Protein AF-A0A9Q1CSS8-F1 (afdb_monomer)

Organism: Holothuria leucospilota (NCBI:txid206669)

Solvent-accessible surface area (backbone atoms only — not comparable to full-atom values): 15348 Å² total; per-residue (Å²): 138,61,80,73,80,74,57,67,80,90,56,92,79,87,89,83,79,89,77,93,64,64,94,45,63,82,50,57,39,93,66,91,61,84,73,89,66,80,46,72,69,45,52,52,50,53,50,50,33,62,76,65,77,55,74,63,66,64,51,73,75,38,77,88,61,68,71,77,95,78,79,56,97,81,73,58,73,93,51,85,43,74,65,58,45,50,52,52,52,54,48,51,52,50,49,55,51,50,53,50,51,51,54,51,53,49,52,54,49,53,52,49,54,49,32,59,52,41,34,76,72,67,37,68,75,28,52,59,54,52,49,52,51,52,52,52,52,52,51,52,50,53,52,52,51,48,49,55,34,47,74,69,75,44,79,84,48,75,64,53,56,49,63,75,42,38,70,65,51,74,73,47,86,67,61,44,70,40,97,87,67,48,77,32,59,52,72,66,57,38,52,52,50,51,56,58,54,54,66,75,72,52,91,67,88,76,57,63,68,60,48,49,64,72,45,65,87,48,78,91,63,80,60,84,79,63,67,75,68,77,81,69,91,80,88,78,76,83,77,86,130

Radius of gyration: 35.58 Å; Cα contacts (8 Å, |Δi|>4): 96; chains: 1; bounding box: 70×73×88 Å

Foldseek 3Di:
DDPVVPDPPLDDDDDDDPLVADQDCVQADPAPDPPPDCDPSNVSVVVVCVVNVHDPPVCVVVVRHRDYPDADPVRDDPDNDPVRVVVVVVVVVVVVVVVVVVVVVVVLVVVLVVLVVVVVVPPPVSQVVNVVSLVVVLVVQLVVQCVVCVVVVHDQDPVNSCVSCVVVVVPDDQWDQAPVRDIDRDSVVVVVSVVVVVVVPPDDDDPVVVVCVVCVPPDPDDDPVVVVVPPPDDPPDPDDD

Sequence (241 aa):
MTLSSFVPGSAPCILAGDFNCVPDTQLDRMSTCTSSGCGVGMSELDMFVKNHDMVDVWRAQHPGLSVFTWHRPDGTPAFSTDLEWWDDVKSRIKQFTVEYCVARARRKREEFLSLCSRERNGDTSALYAIQQYLDQKLHGARVRARVHCVEAEEKPTIKFYRDVTKYAIDRRMRAVRDVHGTVQKDPLDIVEVFKTYEQLYTRADVDEGLQESLLDNIDKTPSKEQNDVRCRDTVFSRTSG

pLDDT: mean 80.13, std 14.77, range [35.16, 96.56]

Secondary structure (DSSP, 8-state):
--GGGGS-TTS-----S-----S-TTTS-----------HHHHHHHHHHHHTT---HHHHH-TT----S---TT---S-SSHHHHHHHHHHHHHHHHHHHHHHHHHHHHHHHHHHHHHHHTT-THHHHHHHHHHHHHHHHHHHHHHHHHHHTTPPPPHHHHHHHHHHHHHTS---EE-TTS-EE-SHHHHHHHHHHHHHHSS-PPP-HHHHHHHTTTS-SS--TTTTTSTTSS--------

Structure (mmCIF, N/CA/C/O backbone):
data_AF-A0A9Q1CSS8-F1
#
_entry.id   AF-A0A9Q1CSS8-F1
#
loop_
_atom_site.group_PDB
_atom_site.id
_atom_site.type_symbol
_atom_site.label_atom_id
_atom_site.label_alt_id
_atom_site.label_comp_id
_atom_site.label_asym_id
_atom_site.label_entity_id
_atom_site.label_seq_id
_atom_site.pdbx_PDB_ins_code
_atom_site.Cartn_x
_atom_site.Cartn_y
_atom_site.Cartn_z
_atom_site.occupancy
_atom_site.B_iso_or_equiv
_atom_site.auth_seq_id
_atom_site.auth_comp_id
_atom_site.auth_asym_id
_atom_site.auth_atom_id
_atom_site.pdbx_PDB_model_num
ATOM 1 N N . MET A 1 1 ? 17.981 -15.763 -8.112 1.00 46.59 1 MET A N 1
ATOM 2 C CA . MET A 1 1 ? 18.423 -16.930 -8.904 1.00 46.59 1 MET A CA 1
ATOM 3 C C . MET A 1 1 ? 19.089 -16.386 -10.151 1.00 46.59 1 MET A C 1
ATOM 5 O O . MET A 1 1 ? 18.512 -15.493 -10.753 1.00 46.59 1 MET A O 1
ATOM 9 N N . THR A 1 2 ? 20.302 -16.830 -10.470 1.00 58.88 2 THR A N 1
ATOM 10 C CA . THR A 1 2 ? 21.037 -16.417 -11.678 1.00 58.88 2 THR A CA 1
ATOM 11 C C . THR A 1 2 ? 20.878 -17.486 -12.757 1.00 58.88 2 THR A C 1
ATOM 13 O O . THR A 1 2 ? 20.699 -18.654 -12.428 1.00 58.88 2 THR A O 1
ATOM 16 N N . LEU A 1 3 ? 20.943 -17.118 -14.040 1.00 59.59 3 LEU A N 1
ATOM 17 C CA . LEU A 1 3 ? 20.784 -18.066 -15.156 1.00 59.59 3 LEU A CA 1
ATOM 18 C C . LEU A 1 3 ? 21.771 -19.250 -15.054 1.00 59.59 3 LEU A C 1
ATOM 20 O O . LEU A 1 3 ? 21.416 -20.395 -15.324 1.00 59.59 3 LEU A O 1
ATOM 24 N N . SER A 1 4 ? 22.977 -18.992 -14.537 1.00 66.31 4 SER A N 1
ATOM 25 C CA . SER A 1 4 ? 24.022 -19.993 -14.294 1.00 66.31 4 SER A CA 1
ATOM 26 C C . SER A 1 4 ? 23.619 -21.117 -13.332 1.00 66.31 4 SER A C 1
ATOM 28 O O . SER A 1 4 ? 24.193 -22.197 -13.412 1.00 66.31 4 SER A O 1
ATOM 30 N N . SER A 1 5 ? 22.629 -20.921 -12.447 1.00 71.69 5 SER A N 1
ATOM 31 C CA . SER A 1 5 ? 22.177 -21.990 -11.540 1.00 71.69 5 SER A CA 1
ATOM 32 C C . SER A 1 5 ? 21.407 -23.112 -12.244 1.00 71.69 5 SER A C 1
ATOM 34 O O . SER A 1 5 ? 21.116 -24.125 -11.615 1.00 71.69 5 SER A O 1
ATOM 36 N N . PHE A 1 6 ? 21.055 -22.929 -13.520 1.00 68.81 6 PHE A N 1
ATOM 37 C CA . PHE A 1 6 ? 20.323 -23.904 -14.331 1.00 68.81 6 PHE A CA 1
ATOM 38 C C . PHE A 1 6 ? 21.211 -24.642 -15.343 1.00 68.81 6 PHE A C 1
ATOM 40 O O . PHE A 1 6 ? 20.718 -25.516 -16.053 1.00 68.81 6 PHE A O 1
ATOM 47 N N . VAL A 1 7 ? 22.509 -24.317 -15.419 1.00 71.75 7 VAL A N 1
ATOM 48 C CA . VAL A 1 7 ? 23.430 -24.948 -16.374 1.00 71.75 7 VAL A CA 1
ATOM 49 C C . VAL A 1 7 ? 24.012 -26.231 -15.769 1.00 71.75 7 VAL A C 1
ATOM 51 O O . VAL A 1 7 ? 24.615 -26.172 -14.694 1.00 71.75 7 VAL A O 1
ATOM 54 N N . PRO A 1 8 ? 23.874 -27.394 -16.433 1.00 69.88 8 PRO A N 1
ATOM 55 C CA . PRO A 1 8 ? 24.398 -28.667 -15.945 1.00 69.88 8 PRO A CA 1
ATOM 56 C C . PRO A 1 8 ? 25.923 -28.764 -16.144 1.00 69.88 8 PRO A C 1
ATOM 58 O O . PRO A 1 8 ? 26.402 -29.565 -16.937 1.00 69.88 8 PRO A O 1
ATOM 61 N N . GLY A 1 9 ? 26.704 -27.954 -15.421 1.00 72.94 9 GLY A N 1
ATOM 62 C CA . GLY A 1 9 ? 28.171 -28.047 -15.378 1.00 72.94 9 GLY A CA 1
ATOM 63 C C . GLY A 1 9 ? 28.828 -28.145 -16.763 1.00 72.94 9 GLY A C 1
ATOM 64 O O . GLY A 1 9 ? 28.690 -27.236 -17.572 1.00 72.94 9 GLY A O 1
ATOM 65 N N . SER A 1 10 ? 29.544 -29.248 -17.020 1.00 70.50 10 SER A N 1
ATOM 66 C CA . SER A 1 10 ? 30.248 -29.529 -18.288 1.00 70.50 10 SER A CA 1
ATOM 67 C C . SER A 1 10 ? 29.440 -30.360 -19.297 1.00 70.50 10 SER A C 1
ATOM 69 O O . SER A 1 10 ? 29.994 -30.797 -20.305 1.00 70.50 10 SER A O 1
ATOM 71 N N . ALA A 1 11 ? 28.166 -30.657 -19.024 1.00 75.38 11 ALA A N 1
ATOM 72 C CA . ALA A 1 11 ? 27.343 -31.416 -19.959 1.00 75.38 11 ALA A CA 1
ATOM 73 C C . ALA A 1 11 ? 26.939 -30.537 -21.159 1.00 75.38 11 ALA A C 1
ATOM 75 O O . ALA A 1 11 ? 26.640 -29.356 -20.964 1.00 75.38 11 ALA A O 1
ATOM 76 N N . PRO A 1 12 ? 26.866 -31.096 -22.383 1.00 76.12 12 PRO A N 1
ATOM 77 C CA . PRO A 1 12 ? 26.324 -30.381 -23.533 1.00 76.12 12 PRO A CA 1
ATOM 78 C C . PRO A 1 12 ? 24.916 -29.864 -23.225 1.00 76.12 12 PRO A C 1
ATOM 80 O O . PRO A 1 12 ? 24.050 -30.630 -22.795 1.00 76.12 12 PRO A O 1
ATOM 83 N N . CYS A 1 13 ? 24.681 -28.571 -23.440 1.00 77.69 13 CYS A N 1
ATOM 84 C CA . CYS A 1 13 ? 23.401 -27.932 -23.167 1.00 77.69 13 CYS A CA 1
ATOM 85 C C . CYS A 1 13 ? 22.905 -27.162 -24.394 1.00 77.69 13 CYS A C 1
ATOM 87 O O . CYS A 1 13 ? 23.685 -26.583 -25.148 1.00 77.69 13 CYS A O 1
ATOM 89 N N . ILE A 1 14 ? 21.589 -27.181 -24.605 1.00 83.12 14 ILE A N 1
ATOM 90 C CA . ILE A 1 14 ? 20.924 -26.383 -25.634 1.00 83.12 14 ILE A CA 1
ATOM 91 C C . ILE A 1 14 ? 20.094 -25.336 -24.907 1.00 83.12 14 ILE A C 1
ATOM 93 O O . ILE A 1 14 ? 19.210 -25.675 -24.119 1.00 83.12 14 ILE A O 1
ATOM 97 N N . LEU A 1 15 ? 20.380 -24.070 -25.187 1.00 83.25 15 LEU A N 1
ATOM 98 C CA . LEU A 1 15 ? 19.549 -22.954 -24.768 1.00 83.25 15 LEU A CA 1
ATOM 99 C C . LEU A 1 15 ? 18.686 -22.539 -25.961 1.00 83.25 15 LEU A C 1
ATOM 101 O O . LEU A 1 15 ? 19.211 -22.172 -27.008 1.00 83.25 15 LEU A O 1
ATOM 105 N N . ALA A 1 16 ? 17.368 -22.622 -25.808 1.00 85.50 16 ALA A N 1
ATOM 106 C CA . ALA A 1 16 ? 16.406 -22.292 -26.854 1.00 85.50 16 ALA A CA 1
ATOM 107 C C . ALA A 1 16 ? 15.214 -21.533 -26.261 1.00 85.50 16 ALA A C 1
ATOM 109 O O . ALA A 1 16 ? 14.815 -21.788 -25.124 1.00 85.50 16 ALA A O 1
ATOM 110 N N . GLY A 1 17 ? 14.636 -20.620 -27.040 1.00 86.25 17 GLY A N 1
ATOM 111 C CA . GLY A 1 17 ? 13.479 -19.824 -26.643 1.00 86.25 17 GLY A CA 1
ATOM 112 C C . GLY A 1 17 ? 13.404 -18.503 -27.400 1.00 86.25 17 GLY A C 1
ATOM 113 O O . GLY A 1 17 ? 14.193 -18.247 -28.308 1.00 86.25 17 GLY A O 1
ATOM 114 N N . ASP A 1 18 ? 12.449 -17.665 -27.007 1.00 83.25 18 ASP A N 1
ATOM 115 C CA . ASP A 1 18 ? 12.406 -16.265 -27.422 1.00 83.25 18 ASP A CA 1
ATOM 116 C C . ASP A 1 18 ? 13.253 -15.436 -26.449 1.00 83.25 18 ASP A C 1
ATOM 118 O O . ASP A 1 18 ? 12.856 -15.182 -25.310 1.00 83.25 18 ASP A O 1
ATOM 122 N N . PHE A 1 19 ? 14.455 -15.061 -26.885 1.00 83.06 19 PHE A N 1
ATOM 123 C CA . PHE A 1 19 ? 15.380 -14.263 -26.079 1.00 83.06 19 PHE A CA 1
ATOM 124 C C . PHE A 1 19 ? 15.029 -12.776 -26.069 1.00 83.06 19 PHE A C 1
ATOM 126 O O . PHE A 1 19 ? 15.603 -12.033 -25.272 1.00 83.06 19 PHE A O 1
ATOM 133 N N . ASN A 1 20 ? 14.130 -12.330 -26.957 1.00 81.62 20 ASN A N 1
ATOM 134 C CA . ASN A 1 20 ? 13.796 -10.923 -27.162 1.00 81.62 20 ASN A CA 1
ATOM 135 C C . ASN A 1 20 ? 15.049 -10.017 -27.275 1.00 81.62 20 ASN A C 1
ATOM 137 O O . ASN A 1 20 ? 15.068 -8.879 -26.806 1.00 81.62 20 ASN A O 1
ATOM 141 N N . CYS A 1 21 ? 16.123 -10.566 -27.850 1.00 81.12 21 CYS A N 1
ATOM 142 C CA . CYS A 1 21 ? 17.434 -9.948 -28.029 1.00 81.12 21 CYS A CA 1
ATOM 143 C C . CYS A 1 21 ? 17.848 -10.078 -29.497 1.00 81.12 21 CYS A C 1
ATOM 145 O O . CYS A 1 21 ? 17.511 -11.062 -30.153 1.00 81.12 21 CYS A O 1
ATOM 147 N N . VAL A 1 22 ? 18.604 -9.100 -29.993 1.00 83.25 22 VAL A N 1
ATOM 148 C CA . VAL A 1 22 ? 19.114 -9.068 -31.369 1.00 83.25 22 VAL A CA 1
ATOM 149 C C . VAL A 1 22 ? 20.645 -9.007 -31.306 1.00 83.25 22 VAL A C 1
ATOM 151 O O . VAL A 1 22 ? 21.178 -7.920 -31.070 1.00 83.25 22 VAL A O 1
ATOM 154 N N . PRO A 1 23 ? 21.353 -10.142 -31.472 1.00 78.12 23 PRO A N 1
ATOM 155 C CA . PRO A 1 23 ? 22.811 -10.192 -31.353 1.00 78.12 23 PRO A CA 1
ATOM 156 C C . PRO A 1 23 ? 23.542 -9.373 -32.418 1.00 78.12 23 PRO A C 1
ATOM 158 O O . PRO A 1 23 ? 24.451 -8.613 -32.088 1.00 78.12 23 PRO A O 1
ATOM 161 N N . ASP A 1 24 ? 23.121 -9.492 -33.679 1.00 80.56 24 ASP A N 1
ATOM 162 C CA . ASP A 1 24 ? 23.648 -8.705 -34.791 1.00 80.56 24 ASP A CA 1
ATOM 163 C C . ASP A 1 24 ? 22.555 -7.779 -35.330 1.00 80.56 24 ASP A C 1
ATOM 165 O O . ASP A 1 24 ? 21.668 -8.186 -36.073 1.00 80.56 24 ASP A O 1
ATOM 169 N N . THR A 1 25 ? 22.600 -6.500 -34.972 1.00 77.62 25 THR A N 1
ATOM 170 C CA . THR A 1 25 ? 21.582 -5.539 -35.415 1.00 77.62 25 THR A CA 1
ATOM 171 C C . THR A 1 25 ? 21.619 -5.242 -36.914 1.00 77.62 25 THR A C 1
ATOM 173 O O . THR A 1 25 ? 20.636 -4.709 -37.424 1.00 77.62 25 THR A O 1
ATOM 176 N N . GLN A 1 26 ? 22.704 -5.578 -37.622 1.00 78.25 26 GLN A N 1
ATOM 177 C CA . GLN A 1 26 ? 22.809 -5.390 -39.071 1.00 78.25 26 GLN A CA 1
ATOM 178 C C . GLN A 1 26 ? 22.178 -6.551 -39.838 1.00 78.25 26 GLN A C 1
ATOM 180 O O . GLN A 1 26 ? 21.568 -6.331 -40.883 1.00 78.25 26 GLN A O 1
ATOM 185 N N . LEU A 1 27 ? 22.319 -7.776 -39.325 1.00 82.38 27 LEU A N 1
ATOM 186 C CA . LEU A 1 27 ? 21.825 -8.979 -39.995 1.00 82.38 27 LEU A CA 1
ATOM 187 C C . LEU A 1 27 ? 20.477 -9.472 -39.455 1.00 82.38 27 LEU A C 1
ATOM 189 O O . LEU A 1 27 ? 19.687 -9.999 -40.240 1.00 82.38 27 LEU A O 1
ATOM 193 N N . ASP A 1 28 ? 20.193 -9.255 -38.168 1.00 83.75 28 ASP A N 1
ATOM 194 C CA . ASP A 1 28 ? 19.046 -9.824 -37.438 1.00 83.75 28 ASP A CA 1
ATOM 195 C C . ASP A 1 28 ? 17.938 -8.836 -37.115 1.00 83.75 28 ASP A C 1
ATOM 197 O O . ASP A 1 28 ? 16.957 -9.173 -36.447 1.00 83.75 28 ASP A O 1
ATOM 201 N N . ARG A 1 29 ? 18.040 -7.612 -37.635 1.00 80.12 29 ARG A N 1
ATOM 202 C CA . ARG A 1 29 ? 16.976 -6.623 -37.511 1.00 80.12 29 ARG A CA 1
ATOM 203 C C . ARG A 1 29 ? 16.744 -5.892 -38.814 1.00 80.12 29 ARG A C 1
ATOM 205 O O . ARG A 1 29 ? 17.638 -5.298 -39.400 1.00 80.12 29 ARG A O 1
ATOM 212 N N . MET A 1 30 ? 15.481 -5.862 -39.216 1.00 69.94 30 MET A N 1
ATOM 213 C CA . MET A 1 30 ? 15.010 -5.028 -40.311 1.00 69.94 30 MET A CA 1
ATOM 214 C C . MET A 1 30 ? 14.832 -3.590 -39.787 1.00 69.94 30 MET A C 1
ATOM 216 O O . MET A 1 30 ? 13.735 -3.193 -39.406 1.00 69.94 30 MET A O 1
ATOM 220 N N . SER A 1 31 ? 15.923 -2.826 -39.653 1.00 62.41 31 SER A N 1
ATOM 221 C CA . SER A 1 31 ? 15.871 -1.420 -39.221 1.00 62.41 31 SER A CA 1
ATOM 222 C C . SER A 1 31 ? 16.959 -0.561 -39.868 1.00 62.41 31 SER A C 1
ATOM 224 O O . SER A 1 31 ? 18.079 -1.007 -40.084 1.00 62.41 31 SER A O 1
ATOM 226 N N . THR A 1 32 ? 16.629 0.706 -40.122 1.00 51.34 32 THR A N 1
ATOM 227 C CA . THR A 1 32 ? 17.541 1.771 -40.569 1.00 51.34 32 THR A CA 1
ATOM 228 C C . THR A 1 32 ? 18.204 2.526 -39.406 1.00 51.34 32 THR A C 1
ATOM 230 O O . THR A 1 32 ? 18.914 3.502 -39.642 1.00 51.34 32 THR A O 1
ATOM 233 N N . CYS A 1 33 ? 17.960 2.139 -38.146 1.00 47.91 33 CYS A N 1
ATOM 234 C CA . CYS A 1 33 ? 18.516 2.831 -36.981 1.00 47.91 33 CYS A CA 1
ATOM 235 C C . CYS A 1 33 ? 19.934 2.333 -36.644 1.00 47.91 33 CYS A C 1
ATOM 237 O O . CYS A 1 33 ? 20.133 1.222 -36.160 1.00 47.91 33 CYS A O 1
ATOM 239 N N . THR A 1 34 ? 20.937 3.190 -36.831 1.00 46.75 34 THR A N 1
ATOM 240 C CA . THR A 1 34 ? 22.349 2.944 -36.478 1.00 46.75 34 THR A CA 1
ATOM 241 C C . THR A 1 34 ? 22.638 3.093 -34.978 1.00 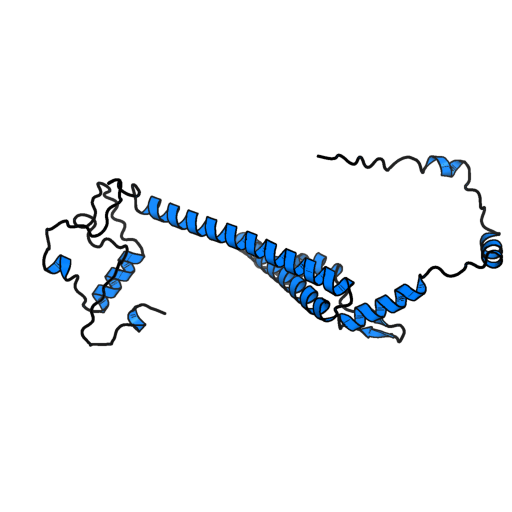46.75 34 THR A C 1
ATOM 243 O O . THR A 1 34 ? 23.767 3.389 -34.588 1.00 46.75 34 THR A O 1
ATOM 246 N N . SER A 1 35 ? 21.634 2.958 -34.105 1.00 50.97 35 SER A N 1
ATOM 247 C CA . SER A 1 35 ? 21.852 3.043 -32.662 1.00 50.97 35 SER A CA 1
ATOM 248 C C . SER A 1 35 ? 22.500 1.752 -32.169 1.00 50.97 35 SER A C 1
ATOM 250 O O . SER A 1 35 ? 21.825 0.762 -31.899 1.00 50.97 35 SER A O 1
ATOM 252 N N . SER A 1 36 ? 23.826 1.788 -32.062 1.00 50.59 36 SER A N 1
ATOM 253 C CA . SER A 1 36 ? 24.698 0.767 -31.476 1.00 50.59 36 SER A CA 1
ATOM 254 C C . SER A 1 36 ? 24.477 0.645 -29.961 1.00 50.59 36 SER A C 1
ATOM 256 O O . SER A 1 36 ? 25.352 0.974 -29.164 1.00 50.59 36 SER A O 1
ATOM 258 N N . GLY A 1 37 ? 23.279 0.247 -29.541 1.00 52.16 37 GLY A N 1
ATOM 259 C CA . GLY A 1 37 ? 22.903 0.144 -28.136 1.00 52.16 37 GLY A CA 1
ATOM 260 C C . GLY A 1 37 ? 22.610 -1.293 -27.747 1.00 52.16 37 GLY A C 1
ATOM 261 O O . GLY A 1 37 ? 21.453 -1.685 -27.695 1.00 52.16 37 GLY A O 1
ATOM 262 N N . CYS A 1 38 ? 23.648 -2.075 -27.451 1.00 55.06 38 CYS A N 1
ATOM 263 C CA . CYS A 1 38 ? 23.490 -3.375 -26.803 1.00 55.06 38 CYS A CA 1
ATOM 264 C C . CYS A 1 38 ? 22.783 -3.155 -25.451 1.00 55.06 38 CYS A C 1
ATOM 266 O O . CYS A 1 38 ? 23.379 -2.631 -24.509 1.00 55.06 38 CYS A O 1
ATOM 268 N N . GLY A 1 39 ? 21.482 -3.454 -25.374 1.00 67.75 39 GLY A N 1
ATOM 269 C CA . GLY A 1 39 ? 20.713 -3.325 -24.137 1.00 67.75 39 GLY A CA 1
ATOM 270 C C . GLY A 1 39 ? 21.271 -4.229 -23.034 1.00 67.75 39 GLY A C 1
ATOM 271 O O . GLY A 1 39 ? 21.936 -5.223 -23.320 1.00 67.75 39 GLY A O 1
ATOM 272 N N . VAL A 1 40 ? 20.968 -3.922 -21.767 1.00 73.12 40 VAL A N 1
ATOM 273 C CA . VAL A 1 40 ? 21.448 -4.699 -20.601 1.00 73.12 40 VAL A CA 1
ATOM 274 C C . VAL A 1 40 ? 21.196 -6.205 -20.777 1.00 73.12 40 VAL A C 1
ATOM 276 O O . VAL A 1 40 ? 22.103 -7.001 -20.554 1.00 73.12 40 VAL A O 1
ATOM 279 N N . GLY A 1 41 ? 20.024 -6.595 -21.292 1.00 75.12 41 GLY A N 1
ATOM 280 C CA . GLY A 1 41 ? 19.708 -8.000 -21.578 1.00 75.12 41 GLY A CA 1
ATOM 281 C C . GLY A 1 41 ? 20.628 -8.651 -22.620 1.00 75.12 41 GLY A C 1
ATOM 282 O O . GLY A 1 41 ? 21.045 -9.789 -22.434 1.00 75.12 41 GLY A O 1
ATOM 283 N N . MET A 1 42 ? 21.026 -7.920 -23.667 1.00 82.25 42 MET A N 1
ATOM 284 C CA . MET A 1 42 ? 21.966 -8.427 -24.672 1.00 82.25 42 MET A CA 1
ATOM 285 C C . MET A 1 42 ? 23.388 -8.534 -24.104 1.00 82.25 42 MET A C 1
ATOM 287 O O . MET A 1 42 ? 24.093 -9.491 -24.407 1.00 82.25 42 MET A O 1
ATOM 291 N N . SER A 1 43 ? 23.796 -7.613 -23.221 1.00 81.94 43 SER A N 1
ATOM 292 C CA . SER A 1 43 ? 25.091 -7.709 -22.532 1.00 81.94 43 SER A CA 1
ATOM 293 C C . SER A 1 43 ? 25.167 -8.895 -21.561 1.00 81.94 43 SER A C 1
ATOM 295 O O . SER A 1 43 ? 26.201 -9.555 -21.470 1.00 81.94 43 SER A O 1
ATOM 297 N N . GLU A 1 44 ? 24.065 -9.212 -20.875 1.00 84.12 44 GLU A N 1
ATOM 298 C CA . GLU A 1 44 ? 23.969 -10.390 -20.008 1.00 84.12 44 GLU A CA 1
ATOM 299 C C . GLU A 1 44 ? 23.984 -11.686 -20.824 1.00 84.12 44 GLU A C 1
ATOM 301 O O . GLU A 1 44 ? 24.694 -12.625 -20.461 1.00 84.12 44 GLU A O 1
ATOM 306 N N . LEU A 1 45 ? 23.252 -11.724 -21.943 1.00 84.50 45 LEU A N 1
ATOM 307 C CA . LEU A 1 45 ? 23.239 -12.868 -22.852 1.00 84.50 45 LEU A CA 1
ATOM 308 C C . LEU A 1 45 ? 24.620 -13.107 -23.479 1.00 84.50 45 LEU A C 1
ATOM 310 O O . LEU A 1 45 ? 25.096 -14.237 -23.470 1.00 84.50 45 LEU A O 1
ATOM 314 N N . ASP A 1 46 ? 25.291 -12.058 -23.958 1.00 85.25 46 ASP A N 1
ATOM 315 C CA . ASP A 1 46 ? 26.646 -12.139 -24.520 1.00 85.25 46 ASP A CA 1
ATOM 316 C C . ASP A 1 46 ? 27.659 -12.668 -23.492 1.00 85.25 46 ASP A C 1
ATOM 318 O O . ASP A 1 46 ? 28.443 -13.574 -23.780 1.00 85.25 46 ASP A O 1
ATOM 322 N N . MET A 1 47 ? 27.606 -12.166 -22.254 1.00 86.12 47 MET A N 1
ATOM 323 C CA . MET A 1 47 ? 28.463 -12.659 -21.175 1.00 86.12 47 MET A CA 1
ATOM 324 C C . MET A 1 47 ? 28.157 -14.120 -20.823 1.00 86.12 47 MET A C 1
ATOM 326 O O . MET A 1 47 ? 29.077 -14.902 -20.587 1.00 86.12 47 MET A O 1
ATOM 330 N N . PHE A 1 48 ? 26.880 -14.507 -20.803 1.00 85.69 48 PHE A N 1
ATOM 331 C CA . PHE A 1 48 ? 26.472 -15.883 -20.537 1.00 85.69 48 PHE A CA 1
ATOM 332 C C . PHE A 1 48 ? 26.975 -16.845 -21.621 1.00 85.69 48 PHE A C 1
ATOM 334 O O . PHE A 1 48 ? 27.580 -17.864 -21.293 1.00 85.69 48 PHE A O 1
ATOM 341 N N . VAL A 1 49 ? 26.795 -16.489 -22.896 1.00 86.38 49 VAL A N 1
ATOM 342 C CA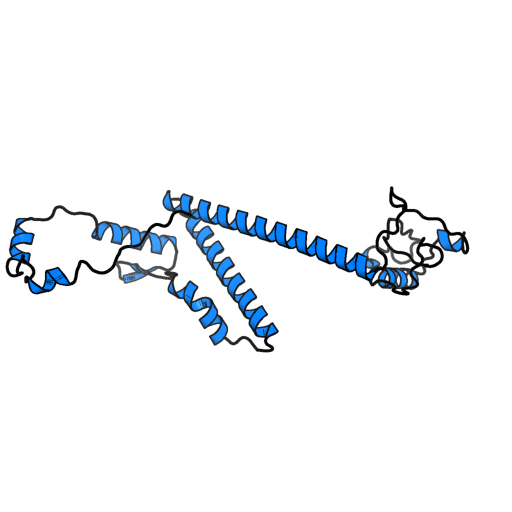 . VAL A 1 49 ? 27.273 -17.262 -24.051 1.00 86.38 49 VAL A CA 1
ATOM 343 C C . VAL A 1 49 ? 28.788 -17.460 -23.977 1.00 86.38 49 VAL A C 1
ATOM 345 O O . VAL A 1 49 ? 29.258 -18.592 -24.075 1.00 86.38 49 VAL A O 1
ATOM 348 N N . LYS A 1 50 ? 29.551 -16.391 -23.706 1.00 86.50 50 LYS A N 1
ATOM 349 C CA . LYS A 1 50 ? 31.016 -16.450 -23.562 1.00 86.50 50 LYS A CA 1
ATOM 350 C C . LYS A 1 50 ? 31.470 -17.316 -22.389 1.00 86.50 50 LYS A C 1
ATOM 352 O O . LYS A 1 50 ? 32.395 -18.107 -22.535 1.00 86.50 50 LYS A O 1
ATOM 357 N N . ASN A 1 51 ? 30.828 -17.184 -21.229 1.00 87.00 51 ASN A N 1
ATOM 358 C CA . ASN A 1 51 ? 31.216 -17.919 -20.022 1.00 87.00 51 ASN A CA 1
ATOM 359 C C . ASN A 1 51 ? 30.940 -19.426 -20.114 1.00 87.00 51 ASN A C 1
ATOM 361 O O . ASN A 1 51 ? 31.554 -20.200 -19.381 1.00 87.00 51 ASN A O 1
ATOM 365 N N . HIS A 1 52 ? 30.012 -19.832 -20.979 1.00 81.75 52 HIS A N 1
ATOM 366 C CA . HIS A 1 52 ? 29.605 -21.224 -21.152 1.00 81.75 52 HIS A CA 1
ATOM 367 C C . HIS A 1 52 ? 30.048 -21.825 -22.496 1.00 81.75 52 HIS A C 1
ATOM 369 O O . HIS A 1 52 ? 29.577 -22.906 -22.840 1.00 81.75 52 HIS A O 1
ATOM 375 N N . ASP A 1 53 ? 30.946 -21.147 -23.227 1.00 86.12 53 ASP A N 1
ATOM 376 C CA . ASP A 1 53 ? 31.460 -21.560 -24.546 1.00 86.12 53 ASP A CA 1
ATOM 377 C C . ASP A 1 53 ? 30.332 -21.951 -25.519 1.00 86.12 53 ASP A C 1
ATOM 379 O O . ASP A 1 53 ? 30.379 -22.953 -26.234 1.00 86.12 53 ASP A O 1
ATOM 383 N N . MET A 1 54 ? 29.243 -21.179 -25.477 1.00 86.75 54 MET A N 1
ATOM 384 C CA . MET A 1 54 ? 28.066 -21.432 -26.294 1.00 86.75 54 MET A CA 1
ATOM 385 C C . MET A 1 54 ? 28.235 -20.797 -27.667 1.00 86.75 54 MET A C 1
ATOM 387 O O . MET A 1 54 ? 28.853 -19.745 -27.827 1.00 86.75 54 MET A O 1
ATOM 391 N N . VAL A 1 55 ? 27.612 -21.416 -28.663 1.00 89.69 55 VAL A N 1
ATOM 392 C CA . VAL A 1 55 ? 27.570 -20.900 -30.026 1.00 89.69 55 VAL A CA 1
ATOM 393 C C . VAL A 1 55 ? 26.124 -20.697 -30.450 1.00 89.69 55 VAL A C 1
ATOM 395 O O . VAL A 1 55 ? 25.265 -21.548 -30.207 1.00 89.69 55 VAL A O 1
ATOM 398 N N . ASP A 1 56 ? 25.854 -19.577 -31.112 1.00 89.94 56 ASP A N 1
ATOM 399 C CA . ASP A 1 56 ? 24.627 -19.422 -31.883 1.00 89.94 56 ASP A CA 1
ATOM 400 C C . ASP A 1 56 ? 24.713 -20.341 -33.109 1.00 89.94 56 ASP A C 1
ATOM 402 O O . ASP A 1 56 ? 25.392 -20.046 -34.096 1.00 89.94 56 ASP A O 1
ATOM 406 N N . VAL A 1 57 ? 24.045 -21.492 -33.019 1.00 91.62 57 VAL A N 1
ATOM 407 C CA . VAL A 1 57 ? 24.052 -22.526 -34.061 1.00 91.62 57 VAL A CA 1
ATOM 408 C C . VAL A 1 57 ? 23.521 -21.985 -35.389 1.00 91.62 57 VAL A C 1
ATOM 410 O O . VAL A 1 57 ? 24.051 -22.342 -36.442 1.00 91.62 57 VAL A O 1
ATOM 413 N N . TRP A 1 58 ? 22.509 -21.112 -35.355 1.00 90.06 58 TRP A N 1
ATOM 414 C CA . TRP A 1 58 ? 21.930 -20.539 -36.567 1.00 90.06 58 TRP A CA 1
ATOM 415 C C . TRP A 1 58 ? 22.934 -19.616 -37.255 1.00 90.06 58 TRP A C 1
ATOM 417 O O . TRP A 1 58 ? 23.237 -19.804 -38.434 1.00 90.06 58 TRP A O 1
ATOM 427 N N . ARG A 1 59 ? 23.522 -18.669 -36.512 1.00 91.06 59 ARG A N 1
ATOM 428 C CA . ARG A 1 59 ? 24.510 -17.733 -37.072 1.00 91.06 59 ARG A CA 1
ATOM 429 C C . ARG A 1 59 ? 25.787 -18.439 -37.528 1.00 91.06 59 ARG A C 1
ATOM 431 O O . ARG A 1 59 ? 26.364 -18.044 -38.538 1.00 91.06 59 ARG A O 1
ATOM 438 N N . ALA A 1 60 ? 26.201 -19.502 -36.838 1.00 89.62 60 ALA A N 1
ATOM 439 C CA . ALA A 1 60 ? 27.353 -20.309 -37.234 1.00 89.62 60 ALA A CA 1
ATOM 440 C C . ALA A 1 60 ? 27.147 -21.009 -38.589 1.00 89.62 60 ALA A C 1
ATOM 442 O O . ALA A 1 60 ? 28.081 -21.099 -39.383 1.00 89.62 60 ALA A O 1
ATOM 443 N N . GLN A 1 61 ? 25.930 -21.485 -38.872 1.00 93.12 61 GLN A N 1
ATOM 444 C CA . GLN A 1 61 ? 25.594 -22.127 -40.149 1.00 93.12 61 GLN A CA 1
ATOM 445 C C . GLN A 1 61 ? 25.253 -21.115 -41.253 1.00 93.12 61 GLN A C 1
ATOM 447 O O . GLN A 1 61 ? 25.453 -21.394 -42.438 1.00 93.12 61 GLN A O 1
ATOM 452 N N . HIS A 1 62 ? 24.763 -19.931 -40.880 1.00 91.88 62 HIS A N 1
ATOM 453 C CA . HIS A 1 62 ? 24.255 -18.916 -41.800 1.00 91.88 62 HIS A CA 1
ATOM 454 C C . HIS A 1 62 ? 24.851 -17.525 -41.518 1.00 91.88 62 HIS A C 1
ATOM 456 O O . HIS A 1 62 ? 24.119 -16.589 -41.191 1.00 91.88 62 HIS A O 1
ATOM 462 N N . PRO A 1 63 ? 26.174 -17.342 -41.684 1.00 92.06 63 PRO A N 1
ATOM 463 C CA . PRO A 1 63 ? 26.861 -16.130 -41.237 1.00 92.06 63 PRO A CA 1
ATOM 464 C C . PRO A 1 63 ? 26.381 -14.850 -41.933 1.00 92.06 63 PRO A C 1
ATOM 466 O O . PRO A 1 63 ? 26.383 -13.797 -41.311 1.00 92.06 63 PRO A O 1
ATOM 469 N N . GLY A 1 64 ? 25.946 -14.927 -43.195 1.00 90.56 64 GLY A N 1
ATOM 470 C CA . GLY A 1 64 ? 25.551 -13.760 -43.997 1.00 90.56 64 GLY A CA 1
ATOM 471 C C . GLY A 1 64 ? 24.068 -13.678 -44.360 1.00 90.56 64 GLY A C 1
ATOM 472 O O . GLY A 1 64 ? 23.714 -12.870 -45.213 1.00 90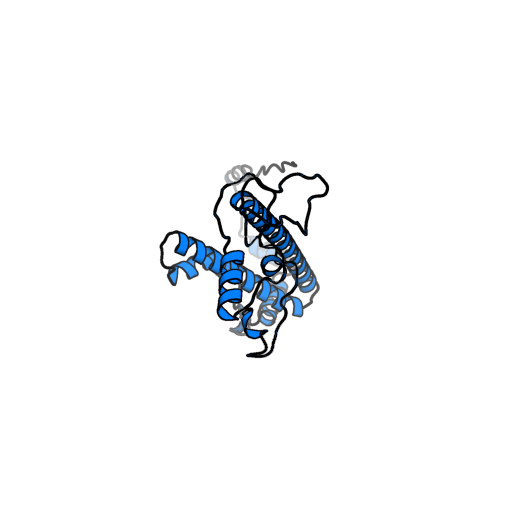.56 64 GLY A O 1
ATOM 473 N N . LEU A 1 65 ? 23.207 -14.533 -43.795 1.00 88.44 65 LEU A N 1
ATOM 474 C CA . LEU A 1 65 ? 21.777 -14.514 -44.115 1.00 88.44 65 LEU A CA 1
ATOM 475 C C . LEU A 1 65 ? 20.994 -13.675 -43.102 1.00 88.44 65 LEU A C 1
ATOM 477 O O . LEU A 1 65 ? 21.175 -13.819 -41.892 1.00 88.44 65 LEU A O 1
ATOM 481 N N . SER A 1 66 ? 20.081 -12.854 -43.619 1.00 86.94 66 SER A N 1
ATOM 482 C CA . SER A 1 66 ? 19.097 -12.107 -42.835 1.00 86.94 66 SER A CA 1
ATOM 483 C C . SER A 1 66 ? 17.753 -12.816 -42.898 1.00 86.94 66 SER A C 1
ATOM 485 O O . SER A 1 66 ? 17.035 -12.735 -43.896 1.00 86.94 66 SER A O 1
ATOM 487 N N . VAL A 1 67 ? 17.435 -13.548 -41.835 1.00 86.44 67 VAL A N 1
ATOM 488 C CA . VAL A 1 67 ? 16.174 -14.275 -41.666 1.00 86.44 67 VAL A CA 1
ATOM 489 C C . VAL A 1 67 ? 15.625 -13.928 -40.291 1.00 86.44 67 VAL A C 1
ATOM 491 O O . VAL A 1 67 ? 16.375 -13.890 -39.322 1.00 86.44 67 VAL A O 1
ATOM 494 N N . PHE A 1 68 ? 14.321 -13.673 -40.208 1.00 85.00 68 PHE A N 1
ATOM 495 C CA . PHE A 1 68 ? 13.685 -13.158 -38.999 1.00 85.00 68 PHE A CA 1
ATOM 496 C C . PHE A 1 68 ? 12.655 -14.156 -38.470 1.00 85.00 68 PHE A C 1
ATOM 498 O O . PHE A 1 68 ? 11.926 -14.778 -39.241 1.00 85.00 68 PHE A O 1
ATOM 505 N N . THR A 1 69 ? 12.591 -14.301 -37.150 1.00 83.00 69 THR A N 1
ATOM 506 C CA . THR A 1 69 ? 11.663 -15.211 -36.458 1.00 83.00 69 THR A CA 1
ATOM 507 C C . THR A 1 69 ? 10.388 -14.516 -35.986 1.00 83.00 69 THR A C 1
ATOM 509 O O . THR A 1 69 ? 9.420 -15.182 -35.621 1.00 83.00 69 THR A O 1
ATOM 512 N N . TRP A 1 70 ? 10.365 -13.181 -36.010 1.00 79.38 70 TRP A N 1
ATOM 513 C CA . TRP A 1 70 ? 9.232 -12.375 -35.581 1.00 79.38 70 TRP A CA 1
ATOM 514 C C . TRP A 1 70 ? 8.983 -11.212 -36.541 1.00 79.38 70 TRP A C 1
ATOM 516 O O . TRP A 1 70 ? 9.907 -10.511 -36.955 1.00 79.38 70 TRP A O 1
ATOM 526 N N . HIS A 1 71 ? 7.710 -10.985 -36.858 1.00 71.06 71 HIS A N 1
ATOM 527 C CA . HIS A 1 71 ? 7.250 -9.875 -37.684 1.00 71.06 71 HIS A CA 1
ATOM 528 C C . HIS A 1 71 ? 6.034 -9.226 -37.024 1.00 71.06 71 HIS A C 1
ATOM 530 O O . HIS A 1 71 ? 5.166 -9.926 -36.493 1.00 71.06 71 HIS A O 1
ATOM 536 N N . ARG A 1 72 ? 5.919 -7.894 -37.108 1.00 63.56 72 ARG A N 1
ATOM 537 C CA . ARG A 1 72 ? 4.637 -7.242 -36.826 1.00 63.56 72 ARG A CA 1
ATOM 538 C C . ARG A 1 72 ? 3.625 -7.594 -37.922 1.00 63.56 72 ARG A C 1
ATOM 540 O O . ARG A 1 72 ? 4.006 -7.596 -39.092 1.00 63.56 72 ARG A O 1
ATOM 547 N N . PRO A 1 73 ? 2.338 -7.795 -37.583 1.00 66.00 73 PRO A N 1
ATOM 548 C CA . PRO A 1 73 ? 1.288 -8.042 -38.574 1.00 66.00 73 PRO A CA 1
ATOM 549 C C . PRO A 1 73 ? 1.143 -6.933 -39.631 1.00 66.00 73 PRO A C 1
ATOM 551 O O . PRO A 1 73 ? 0.634 -7.197 -40.714 1.00 66.00 73 PRO A O 1
ATOM 554 N N . ASP A 1 74 ? 1.577 -5.707 -39.319 1.00 65.94 74 ASP A N 1
ATOM 555 C CA . ASP A 1 74 ? 1.477 -4.520 -40.180 1.00 65.94 74 ASP A CA 1
ATOM 556 C C . ASP A 1 74 ? 2.788 -4.142 -40.901 1.00 65.94 74 ASP A C 1
ATOM 558 O O . ASP A 1 74 ? 2.814 -3.172 -41.657 1.00 65.94 74 ASP A O 1
ATOM 562 N N . GLY A 1 75 ? 3.877 -4.891 -40.685 1.00 60.66 75 GLY A N 1
ATOM 563 C CA . GLY A 1 75 ? 5.169 -4.677 -41.348 1.00 60.66 75 GLY A CA 1
ATOM 564 C C . GLY A 1 75 ? 5.961 -3.437 -40.908 1.00 60.66 75 GLY A C 1
ATOM 565 O O . GLY A 1 75 ? 7.016 -3.170 -41.479 1.00 60.66 75 GLY A O 1
ATOM 566 N N . THR A 1 76 ? 5.505 -2.681 -39.904 1.00 62.81 76 THR A N 1
ATOM 567 C CA . THR A 1 76 ? 6.215 -1.480 -39.430 1.00 62.81 76 THR A CA 1
ATOM 568 C C . THR A 1 76 ? 7.242 -1.803 -38.336 1.00 62.81 76 THR A C 1
ATOM 570 O O . THR A 1 76 ? 7.003 -2.688 -37.507 1.00 62.81 76 THR A O 1
ATOM 573 N N . PRO A 1 77 ? 8.395 -1.102 -38.277 1.00 60.53 77 PRO A N 1
ATOM 574 C CA . PRO A 1 77 ? 9.292 -1.208 -37.136 1.00 60.53 77 PRO A CA 1
ATOM 575 C C . PRO A 1 77 ? 8.600 -0.687 -35.881 1.00 60.53 77 PRO A C 1
ATOM 577 O O . PRO A 1 77 ? 7.836 0.277 -35.905 1.00 60.53 77 PRO A O 1
ATOM 580 N N . ALA A 1 78 ? 8.857 -1.373 -34.770 1.00 60.19 78 ALA A N 1
ATOM 581 C CA . ALA A 1 78 ? 8.011 -1.245 -33.606 1.00 60.19 78 ALA A CA 1
ATOM 582 C C . ALA A 1 78 ? 8.066 0.108 -32.895 1.00 60.19 78 ALA A C 1
ATOM 584 O O . ALA A 1 78 ? 7.069 0.579 -32.341 1.00 60.19 78 ALA A O 1
ATOM 585 N N . PHE A 1 79 ? 9.272 0.648 -32.933 1.00 62.16 79 PHE A N 1
ATOM 586 C CA . PHE A 1 79 ? 9.791 1.838 -32.295 1.00 62.16 79 PHE A CA 1
ATOM 587 C C . PHE A 1 79 ? 10.980 2.275 -33.161 1.00 62.16 79 PHE A C 1
ATOM 589 O O . PHE A 1 79 ? 11.618 1.426 -33.797 1.00 62.16 79 PHE A O 1
ATOM 596 N N . SER A 1 80 ? 11.284 3.569 -33.195 1.00 69.75 80 SER A N 1
ATOM 597 C CA . SER A 1 80 ? 12.377 4.108 -34.016 1.00 69.75 80 SER A CA 1
ATOM 598 C C . SER A 1 80 ? 13.743 3.852 -33.376 1.00 69.75 80 SER A C 1
ATOM 600 O O . SER A 1 80 ? 14.751 3.782 -34.076 1.00 69.75 80 SER A O 1
ATOM 602 N N . THR A 1 81 ? 13.781 3.701 -32.045 1.00 68.81 81 THR A N 1
ATOM 603 C CA . THR A 1 81 ? 14.987 3.394 -31.262 1.00 68.81 81 THR A CA 1
ATOM 604 C C . THR A 1 81 ? 14.687 2.452 -30.093 1.00 68.81 81 THR A C 1
ATOM 606 O O . THR A 1 81 ? 13.548 2.337 -29.636 1.00 68.81 81 THR A O 1
ATOM 609 N N . ASP A 1 82 ? 15.724 1.810 -29.551 1.00 70.75 82 ASP A N 1
ATOM 610 C CA . ASP A 1 82 ? 15.598 0.961 -28.355 1.00 70.75 82 ASP A CA 1
ATOM 611 C C . ASP A 1 82 ? 15.267 1.764 -27.089 1.00 70.75 82 ASP A C 1
ATOM 613 O O . ASP A 1 82 ? 14.659 1.234 -26.159 1.00 70.75 82 ASP A O 1
ATOM 617 N N . LEU A 1 83 ? 15.618 3.055 -27.059 1.00 72.00 83 LEU A N 1
ATOM 618 C CA . LEU A 1 83 ? 15.257 3.953 -25.964 1.00 72.00 83 LEU A CA 1
ATOM 619 C C . LEU A 1 83 ? 13.744 4.208 -25.933 1.00 72.00 83 LEU A C 1
ATOM 621 O O . LEU A 1 83 ? 13.138 4.112 -24.870 1.00 72.00 83 LEU A O 1
ATOM 625 N N . GLU A 1 84 ? 13.132 4.449 -27.099 1.00 74.50 84 GLU A N 1
ATOM 626 C CA . GLU A 1 84 ? 11.676 4.607 -27.230 1.00 74.50 84 GLU A CA 1
ATOM 627 C C . GLU A 1 84 ? 10.927 3.347 -26.788 1.00 74.50 84 GLU A C 1
ATOM 629 O O . GLU A 1 84 ? 9.939 3.437 -26.058 1.00 74.50 84 GLU A O 1
ATOM 634 N N . TRP A 1 85 ? 11.425 2.168 -27.176 1.00 80.81 85 TRP A N 1
ATOM 635 C CA . TRP A 1 85 ? 10.877 0.897 -26.706 1.00 80.81 85 TRP A CA 1
ATOM 636 C C . TRP A 1 85 ? 10.954 0.782 -25.178 1.00 80.81 85 TRP A C 1
ATOM 638 O O . TRP A 1 85 ? 9.954 0.475 -24.526 1.00 80.81 85 TRP A O 1
ATOM 648 N N . TRP A 1 86 ? 12.119 1.063 -24.584 1.00 79.44 86 TRP A N 1
ATOM 649 C CA . TRP A 1 86 ? 12.297 0.944 -23.135 1.00 79.44 86 TRP A CA 1
ATOM 650 C C . TRP A 1 86 ? 11.429 1.943 -22.362 1.00 79.44 86 TRP A C 1
ATOM 652 O O . TRP A 1 86 ? 10.886 1.620 -21.305 1.00 79.44 86 TRP A O 1
ATOM 662 N N . ASP A 1 87 ? 11.264 3.159 -22.862 1.00 79.81 87 ASP A N 1
ATOM 663 C CA . ASP A 1 87 ? 10.414 4.138 -22.196 1.00 79.81 87 ASP A CA 1
ATOM 664 C C . ASP A 1 87 ? 8.925 3.760 -22.288 1.00 79.81 87 ASP A C 1
ATOM 666 O O . ASP A 1 87 ? 8.214 3.896 -21.285 1.00 79.81 87 ASP A O 1
ATOM 670 N N . ASP A 1 88 ? 8.470 3.163 -23.399 1.00 81.31 88 ASP A N 1
ATOM 671 C CA . ASP A 1 88 ? 7.119 2.583 -23.502 1.00 81.31 88 ASP A CA 1
ATOM 672 C C . ASP A 1 88 ? 6.916 1.436 -22.497 1.00 81.31 88 ASP A C 1
ATOM 674 O O . ASP A 1 88 ? 5.930 1.416 -21.754 1.00 81.31 88 ASP A O 1
ATOM 678 N N . VAL A 1 89 ? 7.881 0.515 -22.379 1.00 81.75 89 VAL A N 1
ATOM 679 C CA . VAL A 1 89 ? 7.801 -0.590 -21.407 1.00 81.75 89 VAL A CA 1
ATOM 680 C C . VAL A 1 89 ? 7.761 -0.069 -19.967 1.00 81.75 89 VAL A C 1
ATOM 682 O O . VAL A 1 89 ? 6.895 -0.479 -19.187 1.00 81.75 89 VAL A O 1
ATOM 685 N N . LYS A 1 90 ? 8.649 0.862 -19.594 1.00 81.50 90 LYS A N 1
ATOM 686 C CA . LYS A 1 90 ? 8.637 1.483 -18.256 1.00 81.50 90 LYS A CA 1
ATOM 687 C C . LYS A 1 90 ? 7.303 2.173 -17.980 1.00 81.50 90 LYS A C 1
ATOM 689 O O . LYS A 1 90 ? 6.776 2.054 -16.872 1.00 81.50 90 LYS A O 1
ATOM 694 N N . SER A 1 91 ? 6.752 2.873 -18.974 1.00 83.75 91 SER A N 1
ATOM 695 C CA . SER A 1 91 ? 5.462 3.554 -18.868 1.00 83.75 91 SER A CA 1
ATOM 696 C C . SER A 1 91 ? 4.327 2.566 -18.587 1.00 83.75 91 SER A C 1
ATOM 698 O O . SER A 1 91 ? 3.579 2.746 -17.623 1.00 83.75 91 SER A O 1
ATOM 700 N N . ARG A 1 92 ? 4.262 1.456 -19.333 1.00 84.19 92 ARG A N 1
ATOM 701 C CA . ARG A 1 92 ? 3.269 0.391 -19.114 1.00 84.19 92 ARG A CA 1
ATOM 702 C C . ARG A 1 92 ? 3.400 -0.241 -17.734 1.00 84.19 92 ARG A C 1
ATOM 704 O O . ARG A 1 92 ? 2.403 -0.374 -17.028 1.00 84.19 92 ARG A O 1
ATOM 711 N N . ILE A 1 93 ? 4.618 -0.586 -17.307 1.00 85.69 93 ILE A N 1
ATOM 712 C CA . ILE A 1 93 ? 4.861 -1.146 -15.966 1.00 85.69 93 ILE A CA 1
ATOM 713 C C . ILE A 1 93 ? 4.398 -0.166 -14.886 1.00 85.69 93 ILE A C 1
ATOM 715 O O . ILE A 1 93 ? 3.716 -0.566 -13.937 1.00 85.69 93 ILE A O 1
ATOM 719 N N . LYS A 1 94 ? 4.731 1.122 -15.030 1.00 85.44 94 LYS A N 1
ATOM 720 C CA . LYS A 1 94 ? 4.287 2.175 -14.113 1.00 85.44 94 LYS A CA 1
ATOM 721 C C . LYS A 1 94 ? 2.762 2.247 -14.064 1.00 85.44 94 LYS A C 1
ATOM 723 O O . LYS A 1 94 ? 2.210 2.261 -12.965 1.00 85.44 94 LYS A O 1
ATOM 728 N N . GLN A 1 95 ? 2.089 2.245 -15.214 1.00 87.50 95 GLN A N 1
ATOM 729 C CA . GLN A 1 95 ? 0.630 2.280 -15.296 1.00 87.50 95 GLN A CA 1
ATOM 730 C C . GLN A 1 95 ? -0.006 1.078 -14.584 1.00 87.50 95 GLN A C 1
ATOM 732 O O . GLN A 1 95 ? -0.789 1.276 -13.654 1.00 87.50 95 GLN A O 1
ATOM 737 N N . PHE A 1 96 ? 0.396 -0.150 -14.930 1.00 88.69 96 PHE A N 1
ATOM 738 C CA . PHE A 1 96 ? -0.107 -1.365 -14.276 1.00 88.69 96 PHE A CA 1
ATOM 739 C C . PHE A 1 96 ? 0.132 -1.345 -12.764 1.00 88.69 96 PHE A C 1
ATOM 741 O O . PHE A 1 96 ? -0.747 -1.702 -11.976 1.00 88.69 96 PHE A O 1
ATOM 748 N N . THR A 1 97 ? 1.310 -0.885 -12.338 1.00 80.88 97 THR A N 1
ATOM 749 C CA . THR A 1 97 ? 1.658 -0.786 -10.917 1.00 80.88 97 THR A CA 1
ATOM 750 C C . THR A 1 97 ? 0.752 0.204 -10.190 1.00 80.88 97 THR A C 1
ATOM 752 O O . THR A 1 97 ? 0.260 -0.106 -9.101 1.00 80.88 97 THR A O 1
ATOM 755 N N . VAL A 1 98 ? 0.504 1.380 -10.776 1.00 87.81 98 VAL A N 1
ATOM 756 C CA . VAL A 1 98 ? -0.391 2.400 -10.212 1.00 87.81 98 VAL A CA 1
ATOM 757 C C . VAL A 1 98 ? -1.813 1.860 -10.105 1.00 87.81 98 VAL A C 1
ATOM 759 O O . VAL A 1 98 ? -2.387 1.899 -9.015 1.00 87.81 98 VAL A O 1
ATOM 762 N N . GLU A 1 99 ? -2.360 1.308 -11.187 1.00 91.00 99 GLU A N 1
ATOM 763 C CA . GLU A 1 99 ? -3.716 0.749 -11.218 1.00 91.00 99 GLU A CA 1
ATOM 764 C C . GLU A 1 99 ? -3.895 -0.342 -10.156 1.00 91.00 99 GLU A C 1
ATOM 766 O O . GLU A 1 99 ? -4.812 -0.276 -9.329 1.00 91.00 99 GLU A O 1
ATOM 771 N N . TYR A 1 100 ? -2.961 -1.295 -10.097 1.00 91.25 100 TYR A N 1
ATOM 772 C CA . TYR A 1 100 ? -2.967 -2.352 -9.093 1.00 91.25 100 TYR A CA 1
ATOM 773 C C . TYR A 1 100 ? -2.887 -1.796 -7.668 1.00 91.25 100 TYR A C 1
ATOM 775 O O . TYR A 1 100 ? -3.641 -2.223 -6.790 1.00 91.25 100 TYR A O 1
ATOM 783 N N . CYS A 1 101 ? -1.990 -0.840 -7.410 1.00 89.44 101 CYS A N 1
ATOM 784 C CA . CYS A 1 101 ? -1.806 -0.278 -6.075 1.00 89.44 101 CYS A CA 1
ATOM 785 C C . CYS A 1 101 ? -3.026 0.531 -5.620 1.00 89.44 101 CYS A C 1
ATOM 787 O O . CYS A 1 101 ? -3.410 0.434 -4.452 1.00 89.44 101 CYS A O 1
ATOM 789 N N . VAL A 1 102 ? -3.679 1.261 -6.529 1.00 91.81 102 VAL A N 1
ATOM 790 C CA . VAL A 1 102 ? -4.944 1.961 -6.262 1.00 91.81 102 VAL A CA 1
ATOM 791 C C . VAL A 1 102 ? -6.056 0.957 -5.961 1.00 91.81 102 VAL A C 1
ATOM 793 O O . VAL A 1 102 ? -6.716 1.078 -4.928 1.00 91.81 102 VAL A O 1
ATOM 796 N N . ALA A 1 103 ? -6.233 -0.075 -6.790 1.00 91.69 103 ALA A N 1
ATOM 797 C CA . ALA A 1 103 ? -7.233 -1.119 -6.559 1.00 91.69 103 ALA A CA 1
ATOM 798 C C . ALA A 1 103 ? -6.983 -1.876 -5.243 1.00 91.69 103 ALA A C 1
ATOM 800 O O . ALA A 1 103 ? -7.903 -2.139 -4.468 1.00 91.69 103 ALA A O 1
ATOM 801 N N . ARG A 1 104 ? -5.721 -2.187 -4.930 1.00 92.00 104 ARG A N 1
ATOM 802 C CA . ARG A 1 104 ? -5.312 -2.784 -3.652 1.00 92.00 104 ARG A CA 1
ATOM 803 C C . ARG A 1 104 ? -5.616 -1.860 -2.471 1.00 92.00 104 ARG A C 1
ATOM 805 O O . ARG A 1 104 ? -6.089 -2.341 -1.444 1.00 92.00 104 ARG A O 1
ATOM 812 N N . ALA A 1 105 ? -5.362 -0.558 -2.597 1.00 89.19 105 ALA A N 1
ATOM 813 C CA . ALA A 1 105 ? -5.672 0.416 -1.555 1.00 89.19 105 ALA A C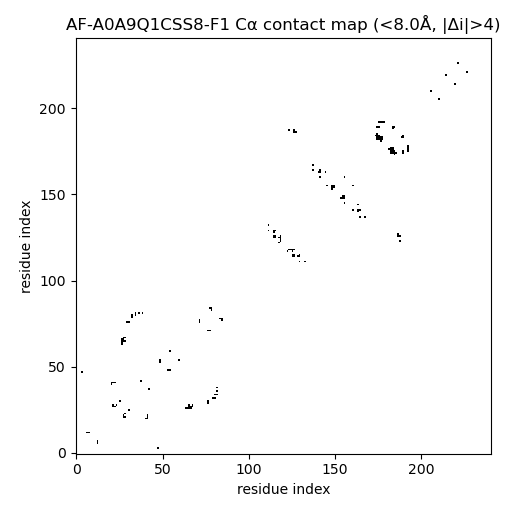A 1
ATOM 814 C C . ALA A 1 105 ? -7.184 0.551 -1.319 1.00 89.19 105 ALA A C 1
ATOM 816 O O . ALA A 1 105 ? -7.599 0.662 -0.165 1.00 89.19 105 ALA A O 1
ATOM 817 N N . ARG A 1 106 ? -7.995 0.491 -2.386 1.00 94.88 106 ARG A N 1
ATOM 818 C CA . ARG A 1 106 ? -9.466 0.465 -2.311 1.00 94.88 106 ARG A CA 1
ATOM 819 C C . ARG A 1 106 ? -9.970 -0.779 -1.582 1.00 94.88 106 ARG A C 1
ATOM 821 O O . ARG A 1 106 ? -10.616 -0.622 -0.553 1.00 94.88 106 ARG A O 1
ATOM 828 N N . ARG A 1 107 ? -9.550 -1.979 -2.004 1.00 94.81 107 ARG A N 1
ATOM 829 C CA . ARG A 1 107 ? -9.904 -3.248 -1.334 1.00 94.81 107 ARG A CA 1
ATOM 830 C C . ARG A 1 107 ? -9.559 -3.238 0.154 1.00 94.81 107 ARG A C 1
ATOM 832 O O . ARG A 1 107 ? -10.399 -3.546 0.987 1.00 94.81 107 ARG A O 1
ATOM 839 N N . LYS A 1 108 ? -8.346 -2.797 0.507 1.00 92.25 108 LYS A N 1
ATOM 840 C CA . LYS A 1 108 ? -7.933 -2.660 1.915 1.00 92.25 108 LYS A CA 1
ATOM 841 C C . LYS A 1 108 ? -8.799 -1.670 2.705 1.00 92.25 108 LYS A C 1
ATOM 843 O O . LYS A 1 108 ? -8.999 -1.849 3.901 1.00 92.25 108 LYS A O 1
ATOM 848 N N . ARG A 1 109 ? -9.276 -0.593 2.071 1.00 94.25 109 ARG A N 1
ATOM 849 C CA . ARG A 1 109 ? -10.177 0.376 2.711 1.00 94.25 109 ARG A CA 1
ATOM 850 C C . ARG A 1 109 ? -11.574 -0.209 2.906 1.00 94.25 109 ARG A C 1
ATOM 852 O O . ARG A 1 109 ? -12.159 0.014 3.956 1.00 94.25 109 ARG A O 1
ATOM 859 N N . GLU A 1 110 ? -12.093 -0.936 1.925 1.00 96.56 110 GLU A N 1
ATOM 860 C CA . GLU A 1 110 ? -13.379 -1.639 2.021 1.00 96.56 110 GLU A CA 1
ATOM 861 C C . GLU A 1 110 ? -13.347 -2.701 3.124 1.00 96.56 110 GLU A C 1
ATOM 863 O O . GLU A 1 110 ? -14.242 -2.737 3.964 1.00 96.56 110 GLU A O 1
ATOM 868 N N . GLU A 1 111 ? -12.271 -3.488 3.192 1.00 95.06 111 GLU A N 1
ATOM 869 C CA . GLU A 1 111 ? -12.022 -4.447 4.271 1.00 95.06 111 GLU A CA 1
ATOM 870 C C . GLU A 1 111 ? -12.019 -3.756 5.642 1.00 95.06 111 GLU A C 1
ATOM 872 O O . GLU A 1 111 ? -12.725 -4.184 6.550 1.00 95.06 111 GLU A O 1
ATOM 877 N N . PHE A 1 112 ? -11.309 -2.632 5.780 1.00 95.44 112 PHE A N 1
ATOM 878 C CA . PHE A 1 112 ? -11.317 -1.842 7.013 1.00 95.44 112 PHE A CA 1
ATOM 879 C C . PHE A 1 112 ? -12.722 -1.358 7.402 1.00 95.44 112 PHE A C 1
ATOM 881 O O . PHE A 1 112 ? -13.113 -1.475 8.560 1.00 95.44 112 PHE A O 1
ATOM 888 N N . LEU A 1 113 ? -13.500 -0.841 6.447 1.00 95.94 113 LEU A N 1
ATOM 889 C CA . LEU A 1 113 ? -14.872 -0.395 6.710 1.00 95.94 113 LEU A CA 1
ATOM 890 C C . LEU A 1 113 ? -15.782 -1.562 7.119 1.00 95.94 113 LEU A C 1
ATOM 892 O O . LEU A 1 113 ? -16.613 -1.398 8.013 1.00 95.94 113 LEU A O 1
ATOM 896 N N . SER A 1 114 ? -15.591 -2.736 6.513 1.00 96.44 114 SER A N 1
ATOM 897 C CA . SER A 1 114 ? -16.279 -3.972 6.897 1.00 96.44 114 SER A CA 1
ATOM 898 C C . SER A 1 114 ? -15.935 -4.379 8.332 1.00 96.44 114 SER A C 1
ATOM 900 O O . SER A 1 114 ? -16.840 -4.632 9.128 1.00 96.44 114 SER A O 1
ATOM 902 N N . LEU A 1 115 ? -14.654 -4.337 8.715 1.00 95.81 115 LEU A N 1
ATOM 903 C CA . LEU A 1 115 ? -14.225 -4.585 10.095 1.00 95.81 115 LEU A CA 1
ATOM 904 C C . LEU A 1 115 ? -14.876 -3.601 11.078 1.00 95.81 115 LEU A C 1
ATOM 906 O O . LEU A 1 115 ? -15.424 -4.032 12.087 1.00 95.81 115 LEU A O 1
ATOM 910 N N . CYS A 1 116 ? -14.908 -2.302 10.762 1.00 93.25 116 CYS A N 1
ATOM 911 C CA . CYS A 1 116 ? -15.596 -1.304 11.591 1.00 93.25 116 CYS A CA 1
ATOM 912 C C . CYS A 1 116 ? -17.112 -1.532 11.688 1.00 93.25 116 CYS A C 1
ATOM 914 O O . CYS A 1 116 ? -17.743 -1.075 12.636 1.00 93.25 116 CYS A O 1
ATOM 916 N N . SER A 1 117 ? -17.737 -2.158 10.690 1.00 94.94 117 SER A N 1
ATOM 917 C CA . SER A 1 117 ? -19.153 -2.530 10.769 1.00 94.94 117 SER A CA 1
ATOM 918 C C . SER A 1 117 ? -19.363 -3.756 11.655 1.00 94.94 117 SER A C 1
ATOM 920 O O . SER A 1 117 ? -20.318 -3.788 12.421 1.00 94.94 117 SER A O 1
ATOM 922 N N . ARG A 1 118 ? -18.485 -4.758 11.550 1.00 93.88 118 ARG A N 1
ATOM 923 C CA . ARG A 1 118 ? -18.534 -5.982 12.362 1.00 93.88 118 ARG A CA 1
ATOM 924 C C . ARG A 1 118 ? -18.321 -5.685 13.841 1.00 93.88 118 ARG A C 1
ATOM 926 O O . ARG A 1 118 ? -19.077 -6.176 14.670 1.00 93.88 118 ARG A O 1
ATOM 933 N N . GLU A 1 119 ? -17.342 -4.840 14.145 1.00 91.19 119 GLU A N 1
ATOM 934 C CA . GLU A 1 119 ? -17.051 -4.403 15.510 1.00 91.19 119 GLU A CA 1
ATOM 935 C C . GLU A 1 119 ? -18.262 -3.716 16.155 1.00 91.19 119 GLU A C 1
ATOM 937 O O . GLU A 1 119 ? -18.688 -4.124 17.232 1.00 91.19 119 GLU A O 1
ATOM 942 N N . ARG A 1 120 ? -18.913 -2.787 15.439 1.00 87.62 120 ARG A N 1
ATOM 943 C CA . ARG A 1 120 ? -20.165 -2.147 15.887 1.00 87.62 120 ARG A CA 1
ATOM 944 C C . ARG A 1 120 ? -21.307 -3.131 16.143 1.00 87.62 120 ARG A C 1
ATOM 946 O O . ARG A 1 120 ? -22.174 -2.852 16.961 1.00 87.62 120 ARG A O 1
ATOM 953 N N . ASN A 1 121 ? -21.297 -4.276 15.466 1.00 89.00 121 ASN A N 1
ATOM 954 C CA . ASN A 1 121 ? -22.267 -5.352 15.665 1.00 89.00 121 ASN A CA 1
ATOM 955 C C . ASN A 1 121 ? -21.841 -6.350 16.763 1.00 89.00 121 ASN A C 1
ATOM 957 O O . ASN A 1 121 ? -22.489 -7.381 16.927 1.00 89.00 121 ASN A O 1
ATOM 961 N N . GLY A 1 122 ? -20.766 -6.066 17.508 1.00 84.19 122 GLY A N 1
ATOM 962 C CA . GLY A 1 122 ? -20.308 -6.856 18.653 1.00 84.19 122 GLY A CA 1
ATOM 963 C C . GLY A 1 122 ? -19.213 -7.886 18.355 1.00 84.19 122 GLY A C 1
ATOM 964 O O . GLY A 1 122 ? -18.860 -8.656 19.246 1.00 84.19 122 GLY A O 1
ATOM 965 N N . ASP A 1 123 ? -18.651 -7.920 17.143 1.00 88.94 123 ASP A N 1
ATOM 966 C CA . ASP A 1 123 ? -17.548 -8.829 16.802 1.00 88.94 123 ASP A CA 1
ATOM 967 C C . ASP A 1 123 ? -16.206 -8.312 17.343 1.00 88.94 123 ASP A C 1
ATOM 969 O O . ASP A 1 123 ? -15.521 -7.492 16.724 1.00 88.94 123 ASP A O 1
ATOM 973 N N . THR A 1 124 ? -15.800 -8.840 18.493 1.00 85.19 124 THR A N 1
ATOM 974 C CA . THR A 1 124 ? -14.546 -8.490 19.173 1.00 85.19 124 THR A CA 1
ATOM 975 C C . THR A 1 124 ? -13.295 -8.876 18.381 1.00 85.19 124 THR A C 1
ATOM 977 O O . THR A 1 124 ? -12.265 -8.212 18.506 1.00 85.19 124 THR A O 1
ATOM 980 N N . SER A 1 125 ? -13.362 -9.880 17.496 1.00 88.12 125 SER A N 1
ATOM 981 C CA . SER A 1 125 ? -12.216 -10.266 16.656 1.00 88.12 125 SER A CA 1
ATOM 982 C C . SER A 1 125 ? -11.833 -9.169 15.652 1.00 88.12 125 SER A C 1
ATOM 984 O O . SER A 1 125 ? -10.663 -9.031 15.279 1.00 88.12 125 SER A O 1
ATOM 986 N N . ALA A 1 126 ? -12.801 -8.332 15.261 1.00 92.38 126 ALA A N 1
ATOM 987 C CA . ALA A 1 126 ? -12.581 -7.225 14.343 1.00 92.38 126 ALA A CA 1
ATOM 988 C C . ALA A 1 126 ? -11.725 -6.101 14.959 1.00 92.38 126 ALA A C 1
ATOM 990 O O . ALA A 1 126 ? -11.004 -5.427 14.220 1.00 92.38 126 ALA A O 1
ATOM 991 N N . LEU A 1 127 ? -11.724 -5.931 16.289 1.00 90.25 127 LEU A N 1
ATOM 992 C CA . LEU A 1 127 ? -10.938 -4.893 16.976 1.00 90.25 127 LEU A CA 1
ATOM 993 C C . LEU A 1 127 ? -9.434 -5.066 16.756 1.00 90.25 127 LEU A C 1
ATOM 995 O O . LEU A 1 127 ? -8.738 -4.112 16.394 1.00 90.25 127 LEU A O 1
ATOM 999 N N . TYR A 1 128 ? -8.929 -6.292 16.891 1.00 91.38 128 TYR A N 1
ATOM 1000 C CA . TYR A 1 128 ? -7.514 -6.578 16.655 1.00 91.38 128 TYR A CA 1
ATOM 1001 C C . TYR A 1 128 ? -7.117 -6.354 15.189 1.00 91.38 128 TYR A C 1
ATOM 1003 O O . TYR A 1 128 ? -6.038 -5.825 14.909 1.00 91.38 128 TYR A O 1
ATOM 1011 N N . ALA A 1 129 ? -7.998 -6.693 14.244 1.00 93.12 129 ALA A N 1
ATOM 1012 C CA . ALA A 1 129 ? -7.759 -6.466 12.820 1.00 93.12 129 ALA A CA 1
ATOM 1013 C C . ALA A 1 129 ? -7.754 -4.965 12.461 1.00 93.12 129 ALA A C 1
ATOM 1015 O O . ALA A 1 129 ? -6.890 -4.509 11.706 1.00 93.12 129 ALA A O 1
ATOM 1016 N N . ILE A 1 130 ? -8.657 -4.174 13.054 1.00 92.75 130 ILE A N 1
ATOM 1017 C CA . ILE A 1 130 ? -8.675 -2.704 12.948 1.00 92.75 130 ILE A CA 1
ATOM 1018 C C . ILE A 1 130 ? -7.360 -2.124 13.468 1.00 92.75 130 ILE A C 1
ATOM 1020 O O . ILE A 1 130 ? -6.726 -1.313 12.788 1.00 92.75 130 ILE A O 1
ATOM 1024 N N . GLN A 1 131 ? -6.914 -2.569 14.644 1.00 90.31 131 GLN A N 1
ATOM 1025 C CA . GLN A 1 131 ? -5.645 -2.143 15.219 1.00 90.31 131 GLN A CA 1
ATOM 1026 C C . GLN A 1 131 ? -4.466 -2.444 14.284 1.00 90.31 131 GLN A C 1
ATOM 1028 O O . GLN A 1 131 ? -3.686 -1.538 13.981 1.00 90.31 131 GLN A O 1
ATOM 1033 N N . GLN A 1 132 ? -4.366 -3.673 13.769 1.00 91.62 132 GLN A N 1
ATOM 1034 C CA . GLN A 1 132 ? -3.312 -4.036 12.818 1.00 91.62 132 GLN A CA 1
ATOM 1035 C C . GLN A 1 132 ? -3.342 -3.163 11.559 1.00 91.62 132 GLN A C 1
ATOM 1037 O O . GLN A 1 132 ? -2.293 -2.730 11.077 1.00 91.62 132 GLN A O 1
ATOM 1042 N N . TYR A 1 133 ? -4.528 -2.871 11.023 1.00 92.75 133 TYR A N 1
ATOM 1043 C CA . TYR A 1 133 ? -4.666 -1.997 9.862 1.00 92.75 133 TYR A CA 1
ATOM 1044 C C . TYR A 1 133 ? -4.138 -0.580 10.141 1.00 92.75 133 TYR A C 1
ATOM 1046 O O . TYR A 1 133 ? -3.407 -0.013 9.320 1.00 92.75 133 TYR A O 1
ATOM 1054 N N . LEU A 1 134 ? -4.467 -0.007 11.302 1.00 91.62 134 LEU A N 1
ATOM 1055 C CA . LEU A 1 134 ? -3.989 1.317 11.708 1.00 91.62 134 LEU A CA 1
ATOM 1056 C C . LEU A 1 134 ? -2.469 1.335 11.919 1.00 91.62 134 LEU A C 1
ATOM 1058 O O . LEU A 1 134 ? -1.801 2.270 11.470 1.00 91.62 134 LEU A O 1
ATOM 1062 N N . ASP A 1 135 ? -1.907 0.281 12.511 1.00 91.19 135 ASP A N 1
ATOM 1063 C CA . ASP A 1 135 ? -0.459 0.126 12.681 1.00 91.19 135 ASP A CA 1
ATOM 1064 C C . ASP A 1 135 ? 0.264 0.040 11.327 1.00 91.19 135 ASP A C 1
ATOM 1066 O O . ASP A 1 135 ? 1.279 0.713 11.110 1.00 91.19 135 ASP A O 1
ATOM 1070 N N . GLN A 1 136 ? -0.298 -0.691 10.357 1.00 92.56 136 GLN A N 1
ATOM 1071 C CA . GLN A 1 136 ? 0.216 -0.727 8.983 1.00 92.56 136 GLN A CA 1
ATOM 1072 C C . GLN A 1 136 ? 0.167 0.655 8.310 1.00 92.56 136 GLN A C 1
ATOM 1074 O O . GLN A 1 136 ? 1.111 1.041 7.611 1.00 92.56 136 GLN A O 1
ATOM 1079 N N . LYS A 1 137 ? -0.910 1.430 8.510 1.00 91.31 137 LYS A N 1
ATOM 1080 C CA . LYS A 1 137 ? -1.029 2.798 7.971 1.00 91.31 137 LYS A CA 1
ATOM 1081 C C . LYS A 1 137 ? 0.017 3.733 8.569 1.00 91.31 137 LYS A C 1
ATOM 1083 O O . LYS A 1 137 ? 0.643 4.488 7.818 1.00 91.31 137 LYS A O 1
ATOM 1088 N N . LEU A 1 138 ? 0.234 3.645 9.880 1.00 91.88 138 LEU A N 1
ATOM 1089 C CA . LEU A 1 138 ? 1.253 4.413 10.588 1.00 91.88 138 LEU A CA 1
ATOM 1090 C C . LEU A 1 138 ? 2.658 4.067 10.087 1.00 91.88 138 LEU A C 1
ATOM 1092 O O . LEU A 1 138 ? 3.447 4.961 9.783 1.00 91.88 138 LEU A O 1
ATOM 1096 N N . HIS A 1 139 ? 2.958 2.775 9.938 1.00 92.44 139 HIS A N 1
ATOM 1097 C CA . HIS A 1 139 ? 4.227 2.321 9.378 1.00 92.44 139 HIS A CA 1
ATOM 1098 C C . HIS A 1 139 ? 4.448 2.872 7.963 1.00 92.44 139 HIS A C 1
ATOM 1100 O O . HIS A 1 139 ? 5.492 3.460 7.684 1.00 92.44 139 HIS A O 1
ATOM 1106 N N . GLY A 1 140 ? 3.444 2.774 7.087 1.00 92.00 140 GLY A N 1
ATOM 1107 C CA . GLY A 1 140 ? 3.530 3.316 5.731 1.00 92.00 140 GLY A CA 1
ATOM 1108 C C . GLY A 1 140 ? 3.759 4.832 5.696 1.00 92.00 140 GLY A C 1
ATOM 1109 O O . GLY A 1 140 ? 4.510 5.315 4.852 1.00 92.00 140 GLY A O 1
ATOM 1110 N N . ALA A 1 141 ? 3.151 5.589 6.616 1.00 90.94 141 ALA A N 1
ATOM 1111 C CA . ALA A 1 141 ? 3.409 7.023 6.751 1.00 90.94 141 ALA A CA 1
ATOM 1112 C C . ALA A 1 141 ? 4.867 7.309 7.137 1.00 90.94 141 ALA A C 1
ATOM 1114 O O . ALA A 1 141 ? 5.496 8.169 6.526 1.00 90.94 141 ALA A O 1
ATOM 1115 N N . ARG A 1 142 ? 5.438 6.537 8.072 1.00 93.62 142 ARG A N 1
ATOM 1116 C CA . ARG A 1 142 ? 6.857 6.651 8.452 1.00 93.62 142 ARG A CA 1
ATOM 1117 C C . ARG A 1 142 ? 7.800 6.342 7.293 1.00 93.62 142 ARG A C 1
ATOM 1119 O O . ARG A 1 142 ? 8.791 7.044 7.132 1.00 93.62 142 ARG A O 1
ATOM 1126 N N . VAL A 1 143 ? 7.495 5.316 6.493 1.00 94.06 143 VAL A N 1
ATOM 1127 C CA . VAL A 1 143 ? 8.293 4.964 5.307 1.00 94.06 143 VAL A CA 1
ATOM 1128 C C . VAL A 1 143 ? 8.293 6.114 4.302 1.00 94.06 143 VAL A C 1
ATOM 1130 O O . VAL A 1 143 ? 9.364 6.545 3.891 1.00 94.06 143 VAL A O 1
ATOM 1133 N N . ARG A 1 144 ? 7.122 6.667 3.959 1.00 92.94 144 ARG A N 1
ATOM 1134 C CA . ARG A 1 144 ? 7.029 7.804 3.023 1.00 92.94 144 ARG A CA 1
ATOM 1135 C C . ARG A 1 144 ? 7.721 9.058 3.550 1.00 92.94 144 ARG A C 1
ATOM 1137 O O . ARG A 1 144 ? 8.435 9.713 2.805 1.00 92.94 144 ARG A O 1
ATOM 1144 N N . ALA A 1 145 ? 7.558 9.359 4.836 1.00 92.94 145 ALA A N 1
ATOM 1145 C CA . ALA A 1 145 ? 8.238 10.488 5.457 1.00 92.94 145 ALA A CA 1
ATOM 1146 C C . ALA A 1 145 ? 9.767 10.316 5.392 1.00 92.94 145 ALA A C 1
ATOM 1148 O O . ALA A 1 145 ? 10.481 11.254 5.049 1.00 92.94 145 ALA A O 1
ATOM 1149 N N . ARG A 1 146 ? 10.276 9.103 5.656 1.00 94.62 146 ARG A N 1
ATOM 1150 C CA . ARG A 1 146 ? 11.705 8.793 5.517 1.00 94.62 146 ARG A CA 1
ATOM 1151 C C . ARG A 1 146 ? 12.199 9.009 4.088 1.00 94.62 146 ARG A C 1
ATOM 1153 O O . ARG A 1 146 ? 13.279 9.563 3.939 1.00 94.62 146 ARG A O 1
ATOM 1160 N N . VAL A 1 147 ? 11.448 8.558 3.080 1.00 94.06 147 VAL A N 1
ATOM 1161 C CA . VAL A 1 147 ? 11.811 8.750 1.665 1.00 94.06 147 VAL A CA 1
ATOM 1162 C C . VAL A 1 147 ? 11.991 10.237 1.372 1.00 94.06 147 VAL A C 1
ATOM 1164 O O . VAL A 1 147 ? 13.078 10.619 0.966 1.00 94.06 147 VAL A O 1
ATOM 1167 N N . HIS A 1 148 ? 11.013 11.076 1.723 1.00 92.31 148 HIS A N 1
ATOM 1168 C CA . HIS A 1 148 ? 11.120 12.528 1.538 1.00 92.31 148 HIS A CA 1
ATOM 1169 C C . HIS A 1 148 ? 12.315 13.161 2.261 1.00 92.31 148 HIS A C 1
ATOM 1171 O O . HIS A 1 148 ? 12.975 14.032 1.709 1.00 92.31 148 HIS A O 1
ATOM 1177 N N . CYS A 1 149 ? 12.612 12.727 3.488 1.00 92.88 149 CYS A N 1
ATOM 1178 C CA . CYS A 1 149 ? 13.763 13.231 4.241 1.00 92.88 149 CYS A CA 1
ATOM 1179 C C . CYS A 1 149 ? 15.092 12.864 3.557 1.00 92.88 149 CYS A C 1
ATOM 1181 O O . CYS A 1 149 ? 15.970 13.708 3.426 1.00 92.88 149 CYS A O 1
ATOM 1183 N N . VAL A 1 150 ? 15.220 11.627 3.066 1.00 93.88 150 VAL A N 1
ATOM 1184 C CA . VAL A 1 150 ? 16.424 11.170 2.355 1.00 93.88 150 VAL A CA 1
ATOM 1185 C C . VAL A 1 150 ? 16.563 11.838 0.984 1.00 93.88 150 VAL A C 1
ATOM 1187 O O . VAL A 1 150 ? 17.675 12.173 0.594 1.00 93.88 150 VAL A O 1
ATOM 1190 N N . GLU A 1 151 ? 15.459 12.056 0.265 1.00 93.88 151 GLU A N 1
ATOM 1191 C CA . GLU A 1 151 ? 15.439 12.801 -1.005 1.00 93.88 151 GLU A CA 1
ATOM 1192 C C . GLU A 1 151 ? 15.877 14.262 -0.833 1.00 93.88 151 GLU A C 1
ATOM 1194 O O . GLU A 1 151 ? 16.455 14.833 -1.749 1.00 93.88 151 GLU A O 1
ATOM 1199 N N . ALA A 1 152 ? 15.649 14.849 0.345 1.00 92.94 152 ALA A N 1
ATOM 1200 C CA . ALA A 1 152 ? 16.145 16.173 0.719 1.00 92.94 152 ALA A CA 1
ATOM 1201 C C . ALA A 1 152 ? 17.609 16.168 1.211 1.00 92.94 152 ALA A C 1
ATOM 1203 O O . ALA A 1 152 ? 18.072 17.167 1.752 1.00 92.94 152 ALA A O 1
ATOM 1204 N N . GLU A 1 153 ? 18.323 15.046 1.067 1.00 93.50 153 GLU A N 1
ATOM 1205 C CA . GLU A 1 153 ? 19.694 14.837 1.559 1.00 93.50 153 GLU A CA 1
ATOM 1206 C C . GLU A 1 153 ? 19.843 14.964 3.091 1.00 93.50 153 GLU A C 1
ATOM 1208 O O . GLU A 1 153 ? 20.946 15.083 3.630 1.00 93.50 153 GLU A O 1
ATOM 1213 N N . GLU A 1 154 ? 18.736 14.864 3.832 1.00 92.75 154 GLU A N 1
ATOM 1214 C CA . GLU A 1 154 ? 18.714 14.920 5.290 1.00 92.75 154 GLU A CA 1
ATOM 1215 C C . GLU A 1 154 ? 18.748 13.519 5.930 1.00 92.75 154 GLU A C 1
ATOM 1217 O O . GLU A 1 154 ? 18.392 12.494 5.338 1.00 92.75 154 GLU A O 1
ATOM 1222 N N . LYS A 1 155 ? 19.162 13.454 7.204 1.00 91.75 155 LYS A N 1
ATOM 1223 C CA . LYS A 1 155 ? 19.139 12.216 8.000 1.00 91.75 155 LYS A CA 1
ATOM 1224 C C . LYS A 1 155 ? 17.942 12.215 8.958 1.00 91.75 155 LYS A C 1
ATOM 1226 O O . LYS A 1 155 ? 17.894 13.056 9.859 1.00 91.75 155 LYS A O 1
ATOM 1231 N N . PRO A 1 156 ? 17.018 11.239 8.857 1.00 90.88 156 PRO A N 1
ATOM 1232 C CA . PRO A 1 156 ? 15.855 11.193 9.731 1.00 90.88 156 PRO A CA 1
ATOM 1233 C C . PRO A 1 156 ? 16.268 10.964 11.188 1.00 90.88 156 PRO A C 1
ATOM 1235 O O . PRO A 1 156 ? 16.902 9.960 11.521 1.00 90.88 156 PRO A O 1
ATOM 1238 N N . THR A 1 157 ? 15.865 11.872 12.074 1.00 93.69 157 THR A N 1
ATOM 1239 C CA . THR A 1 157 ? 16.139 11.780 13.515 1.00 93.69 157 THR A CA 1
ATOM 1240 C C . THR A 1 157 ? 15.015 11.064 14.272 1.00 93.69 157 THR A C 1
ATOM 1242 O O . THR A 1 157 ? 13.911 10.850 13.767 1.00 93.69 157 THR A O 1
ATOM 1245 N N . ILE A 1 158 ? 15.252 10.717 15.540 1.00 89.88 158 ILE A N 1
ATOM 1246 C CA . ILE A 1 158 ? 14.194 10.189 16.421 1.00 89.88 158 ILE A CA 1
ATOM 1247 C C . ILE A 1 158 ? 13.058 11.211 16.580 1.00 89.88 158 ILE A C 1
ATOM 1249 O O . ILE A 1 158 ? 11.885 10.833 16.563 1.00 89.88 158 ILE A O 1
ATOM 1253 N N . LYS A 1 159 ? 13.397 12.503 16.708 1.00 92.50 159 LYS A N 1
ATOM 1254 C CA . LYS A 1 159 ? 12.419 13.594 16.815 1.00 92.50 159 LYS A CA 1
ATOM 1255 C C . LYS A 1 159 ? 11.532 13.658 15.572 1.00 92.50 159 LYS A C 1
ATOM 1257 O O . LYS A 1 159 ? 10.317 13.669 15.714 1.00 92.50 159 LYS A O 1
ATOM 1262 N N . PHE A 1 160 ? 12.126 13.559 14.384 1.00 93.19 160 PHE A N 1
ATOM 1263 C CA . PHE A 1 160 ? 11.390 13.508 13.121 1.00 93.19 160 PHE A CA 1
ATOM 1264 C C . PHE A 1 160 ? 10.303 12.421 13.118 1.00 93.19 160 PHE A C 1
ATOM 1266 O O . PHE A 1 160 ? 9.140 12.700 12.836 1.00 93.19 160 PHE A O 1
ATOM 1273 N N . TYR A 1 161 ? 10.632 11.184 13.508 1.00 90.94 161 TYR A N 1
ATOM 1274 C CA . TYR A 1 161 ? 9.622 10.122 13.562 1.00 90.94 161 TYR A CA 1
ATOM 1275 C C . TYR A 1 161 ? 8.556 10.356 14.637 1.00 90.94 161 TYR A C 1
ATOM 1277 O O . TYR A 1 161 ? 7.406 9.962 14.436 1.00 90.94 161 TYR A O 1
ATOM 1285 N N . ARG A 1 162 ? 8.904 10.981 15.769 1.00 91.19 162 ARG A N 1
ATOM 1286 C CA . ARG A 1 162 ? 7.909 11.376 16.779 1.00 91.19 162 ARG A CA 1
ATOM 1287 C C . ARG A 1 162 ? 6.929 12.391 16.201 1.00 91.19 162 ARG A C 1
ATOM 1289 O O . ARG A 1 16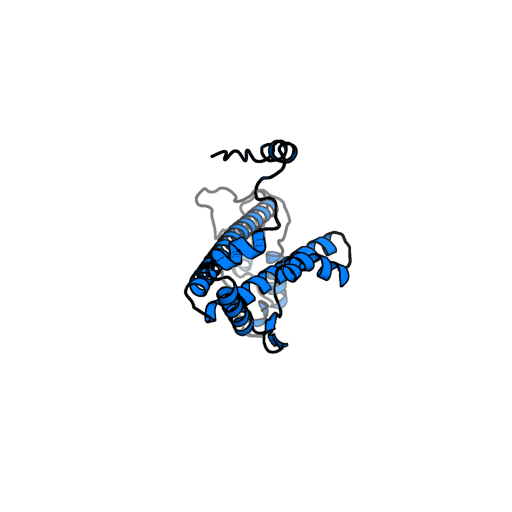2 ? 5.729 12.185 16.332 1.00 91.19 162 ARG A O 1
ATOM 1296 N N . ASP A 1 163 ? 7.421 13.398 15.491 1.00 91.50 163 ASP A N 1
ATOM 1297 C CA . ASP A 1 163 ? 6.581 14.435 14.887 1.00 91.50 163 ASP A CA 1
ATOM 1298 C C . ASP A 1 163 ? 5.664 13.850 13.797 1.00 91.50 163 ASP A C 1
ATOM 1300 O O . ASP A 1 163 ? 4.457 14.087 13.810 1.00 91.50 163 ASP A O 1
ATOM 1304 N N . VAL A 1 164 ? 6.192 12.970 12.936 1.00 92.06 164 VAL A N 1
ATOM 1305 C CA . VAL A 1 164 ? 5.415 12.255 11.900 1.00 92.06 164 VAL A CA 1
ATOM 1306 C C . VAL A 1 164 ? 4.299 11.392 12.498 1.00 92.06 164 VAL A C 1
ATOM 1308 O O . VAL A 1 164 ? 3.238 11.227 11.896 1.00 92.06 164 VAL A O 1
ATOM 1311 N N . THR A 1 165 ? 4.532 10.801 13.670 1.00 91.62 165 THR A N 1
ATOM 1312 C CA . THR A 1 165 ? 3.584 9.866 14.296 1.00 91.62 165 THR A CA 1
ATOM 1313 C C . THR A 1 165 ? 2.661 10.523 15.319 1.00 91.62 165 THR A C 1
ATOM 1315 O O . THR A 1 165 ? 1.665 9.904 15.694 1.00 91.62 165 THR A O 1
ATOM 1318 N N . LYS A 1 166 ? 2.933 11.773 15.718 1.00 90.06 166 LYS A N 1
ATOM 1319 C CA . LYS A 1 166 ? 2.215 12.505 16.770 1.00 90.06 166 LYS A CA 1
ATOM 1320 C C . LYS A 1 166 ? 0.702 12.469 16.583 1.00 90.06 166 LYS A C 1
ATOM 1322 O O . LYS A 1 166 ? -0.004 11.977 17.449 1.00 90.06 166 LYS A O 1
ATOM 1327 N N . TYR A 1 167 ? 0.209 12.879 15.414 1.00 86.62 167 TYR A N 1
ATOM 1328 C CA . TYR A 1 167 ? -1.230 12.920 15.127 1.00 86.62 167 TYR A CA 1
ATOM 1329 C C . TYR A 1 167 ? -1.930 11.566 15.335 1.00 86.62 167 TYR A C 1
ATOM 1331 O O . TYR A 1 167 ? -3.034 11.505 15.874 1.00 86.62 167 TYR A O 1
ATOM 1339 N N . ALA A 1 168 ? -1.298 10.477 14.888 1.00 86.38 168 ALA A N 1
ATOM 1340 C CA . ALA A 1 168 ? -1.859 9.133 14.995 1.00 86.38 168 ALA A CA 1
ATOM 1341 C C . ALA A 1 168 ? -1.771 8.584 16.424 1.00 86.38 168 ALA A C 1
ATOM 1343 O O . ALA A 1 168 ? -2.662 7.859 16.857 1.00 86.38 168 ALA A O 1
ATOM 1344 N N . ILE A 1 169 ? -0.703 8.929 17.146 1.00 85.56 169 ILE A N 1
ATOM 1345 C CA . ILE A 1 169 ? -0.509 8.546 18.544 1.00 85.56 169 ILE A CA 1
ATOM 1346 C C . ILE A 1 169 ? -1.501 9.285 19.446 1.00 85.56 169 ILE A C 1
ATOM 1348 O O . ILE A 1 169 ? -2.145 8.642 20.268 1.00 85.56 169 ILE A O 1
ATOM 1352 N N . ASP A 1 170 ? -1.660 10.596 19.2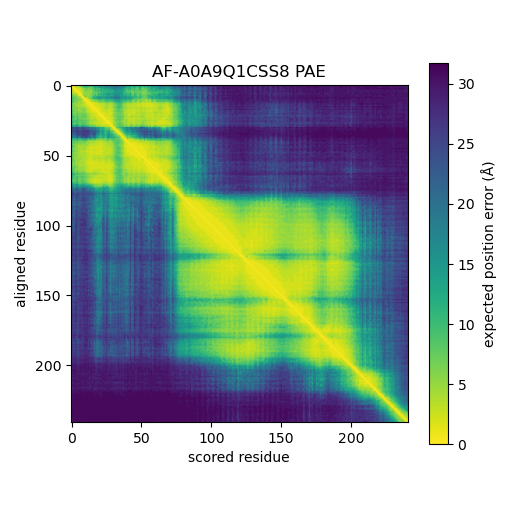65 1.00 87.50 170 ASP A N 1
ATOM 1353 C CA . ASP A 1 170 ? -2.513 11.447 20.103 1.00 87.50 170 ASP A CA 1
ATOM 1354 C C . ASP A 1 170 ? -3.999 11.086 19.957 1.00 87.50 170 ASP A C 1
ATOM 1356 O O . ASP A 1 170 ? -4.761 11.159 20.915 1.00 87.50 170 ASP A O 1
ATOM 1360 N N . ARG A 1 171 ? -4.417 10.638 18.767 1.00 85.19 171 ARG A N 1
ATOM 1361 C CA . ARG A 1 171 ? -5.789 10.171 18.508 1.00 85.19 171 ARG A CA 1
ATOM 1362 C C . ARG A 1 171 ? -6.057 8.729 18.940 1.00 85.19 171 ARG A C 1
ATOM 1364 O O . ARG A 1 171 ? -7.192 8.274 18.822 1.00 85.19 171 ARG A O 1
ATOM 1371 N N . ARG A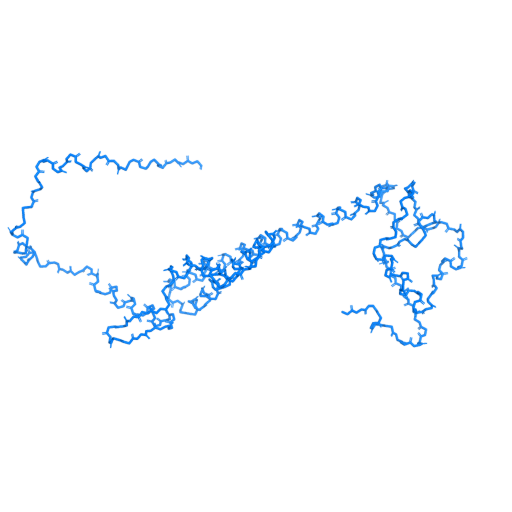 1 172 ? -5.044 7.989 19.397 1.00 86.12 172 ARG A N 1
ATOM 1372 C CA . ARG A 1 172 ? -5.191 6.585 19.787 1.00 86.12 172 ARG A CA 1
ATOM 1373 C C . ARG A 1 172 ? -5.123 6.439 21.299 1.00 86.12 172 ARG A C 1
ATOM 1375 O O . ARG A 1 172 ? -4.070 6.617 21.909 1.00 86.12 172 ARG A O 1
ATOM 1382 N N . MET A 1 173 ? -6.224 5.990 21.890 1.00 85.94 173 MET A N 1
ATOM 1383 C CA . MET A 1 173 ? -6.233 5.551 23.282 1.00 85.94 173 MET A CA 1
ATOM 1384 C C . MET A 1 173 ? -5.492 4.216 23.388 1.00 85.94 173 MET A C 1
ATOM 1386 O O . MET A 1 173 ? -5.943 3.196 22.879 1.00 85.94 173 MET A O 1
ATOM 1390 N N . ARG A 1 174 ? -4.291 4.250 23.977 1.00 85.31 174 ARG A N 1
ATOM 1391 C CA . ARG A 1 174 ? -3.420 3.071 24.160 1.00 85.31 174 ARG A CA 1
ATOM 1392 C C . ARG A 1 174 ? -3.589 2.399 25.516 1.00 85.31 174 ARG A C 1
ATOM 1394 O O . ARG A 1 174 ? -3.104 1.290 25.703 1.00 85.31 174 ARG A O 1
ATOM 1401 N N . ALA A 1 175 ? -4.176 3.117 26.463 1.00 90.69 175 ALA A N 1
ATOM 1402 C CA . ALA A 1 175 ? -4.468 2.615 27.784 1.00 90.69 175 ALA A CA 1
ATOM 1403 C C . ALA A 1 175 ? -5.577 3.452 28.417 1.00 90.69 175 ALA A C 1
ATOM 1405 O O . ALA A 1 175 ? -5.642 4.659 28.174 1.00 90.69 175 ALA A O 1
ATOM 1406 N N . VAL A 1 176 ? -6.394 2.824 29.253 1.00 92.12 176 VAL A N 1
ATOM 1407 C CA . VAL A 1 176 ? -7.394 3.501 30.082 1.00 92.12 176 VAL A CA 1
ATOM 1408 C C . VAL A 1 176 ? -7.290 2.971 31.505 1.00 92.12 176 VAL A C 1
ATOM 1410 O O . VAL A 1 176 ? -6.864 1.836 31.715 1.00 92.12 176 VAL A O 1
ATOM 1413 N N . ARG A 1 177 ? -7.608 3.802 32.497 1.00 92.69 177 ARG A N 1
ATOM 1414 C CA . ARG A 1 177 ? -7.697 3.347 33.883 1.00 92.69 177 ARG A CA 1
ATOM 1415 C C . ARG A 1 177 ? -9.145 2.975 34.168 1.00 92.69 177 ARG A C 1
ATOM 1417 O O . ARG A 1 177 ? -10.029 3.788 33.931 1.00 92.69 177 ARG A O 1
ATOM 1424 N N . ASP A 1 178 ? -9.348 1.762 34.648 1.00 87.94 178 ASP A N 1
ATOM 1425 C CA . ASP A 1 178 ? -10.647 1.248 35.059 1.00 87.94 178 ASP A CA 1
ATOM 1426 C C . ASP A 1 178 ? -11.108 1.866 36.399 1.00 87.94 178 ASP A C 1
ATOM 1428 O O . ASP A 1 178 ? -10.311 2.474 37.123 1.00 87.94 178 ASP A O 1
ATOM 1432 N N . VAL A 1 179 ? -12.383 1.680 36.752 1.00 85.00 179 VAL A N 1
ATOM 1433 C CA . VAL A 1 179 ? -13.020 2.123 38.005 1.00 85.00 179 VAL A CA 1
ATOM 1434 C C . VAL A 1 179 ? -12.312 1.584 39.250 1.00 85.00 179 VAL A C 1
ATOM 1436 O O . VAL A 1 179 ? -12.279 2.249 40.282 1.00 85.00 179 VAL A O 1
ATOM 1439 N N . HIS A 1 180 ? -11.672 0.417 39.142 1.00 87.19 180 HIS A N 1
ATOM 1440 C CA . HIS A 1 180 ? -10.868 -0.180 40.211 1.00 87.19 180 HIS A CA 1
ATOM 1441 C C . HIS A 1 180 ? -9.435 0.373 40.291 1.00 87.19 180 HIS A C 1
ATOM 1443 O O . HIS A 1 180 ? -8.635 -0.067 41.114 1.00 87.19 180 HIS A O 1
ATOM 1449 N N . GLY A 1 181 ? -9.074 1.330 39.432 1.00 89.00 181 GLY A N 1
ATOM 1450 C CA . GLY A 1 181 ? -7.745 1.932 39.390 1.00 89.00 181 GLY A CA 1
ATOM 1451 C C . GLY A 1 181 ? -6.713 1.152 38.567 1.00 89.00 181 GLY A C 1
ATOM 1452 O O . GLY A 1 181 ? -5.578 1.619 38.441 1.00 89.00 181 GLY A O 1
ATOM 1453 N N . THR A 1 182 ? -7.075 0.018 37.966 1.00 92.81 182 THR A N 1
ATOM 1454 C CA . THR A 1 182 ? -6.193 -0.807 37.119 1.00 92.81 182 THR A CA 1
ATOM 1455 C C . THR A 1 182 ? -6.016 -0.189 35.731 1.00 92.81 182 THR A C 1
ATOM 1457 O O . THR A 1 182 ? -6.968 0.316 35.147 1.00 92.81 182 THR A O 1
ATOM 1460 N N . VAL A 1 183 ? -4.797 -0.206 35.180 1.00 94.44 183 VAL A N 1
ATOM 1461 C CA . VAL A 1 183 ? -4.524 0.319 33.829 1.00 94.44 183 VAL A CA 1
ATOM 1462 C C . VAL A 1 183 ? -4.686 -0.790 32.794 1.00 94.44 183 VAL A C 1
ATOM 1464 O O . VAL A 1 183 ? -3.839 -1.678 32.712 1.00 94.44 183 VAL A O 1
ATOM 1467 N N . GLN A 1 184 ? -5.722 -0.680 31.969 1.00 93.12 184 GLN A N 1
ATOM 1468 C CA . GLN A 1 184 ? -5.992 -1.574 30.851 1.00 93.12 184 GLN A CA 1
ATOM 1469 C C . GLN A 1 184 ? -5.252 -1.123 29.597 1.00 93.12 184 GLN A C 1
ATOM 1471 O O . GLN A 1 184 ? -5.180 0.072 29.308 1.00 93.12 184 GLN A O 1
ATOM 1476 N N . LYS A 1 185 ? -4.680 -2.081 28.862 1.00 91.88 185 LYS A N 1
ATOM 1477 C CA . LYS A 1 185 ? -3.931 -1.857 27.608 1.00 91.88 185 LYS A CA 1
ATOM 1478 C C . LYS A 1 185 ? -4.430 -2.719 26.454 1.00 91.88 185 LYS A C 1
ATOM 1480 O O . LYS A 1 185 ? -4.108 -2.413 25.305 1.00 91.88 185 LYS A O 1
ATOM 1485 N N . ASP A 1 186 ? -5.149 -3.798 26.751 1.00 90.25 186 ASP A N 1
ATOM 1486 C CA . ASP A 1 186 ? -5.760 -4.618 25.718 1.00 90.25 186 ASP A CA 1
ATOM 1487 C C . ASP A 1 186 ? -6.946 -3.859 25.094 1.00 90.25 186 ASP A C 1
ATOM 1489 O O . ASP A 1 186 ? -7.689 -3.184 25.812 1.00 90.25 186 ASP A O 1
ATOM 1493 N N . PRO A 1 187 ? -7.125 -3.913 23.764 1.00 87.38 187 PRO A N 1
ATOM 1494 C CA . PRO A 1 187 ? -8.230 -3.236 23.096 1.00 87.38 187 PRO A CA 1
ATOM 1495 C C . PRO A 1 187 ? -9.614 -3.648 23.600 1.00 87.38 187 PRO A C 1
ATOM 1497 O O . PRO A 1 187 ? -10.493 -2.790 23.658 1.00 87.38 187 PRO A O 1
ATOM 1500 N N . LEU A 1 188 ? -9.815 -4.921 23.955 1.00 88.12 188 LEU A N 1
ATOM 1501 C CA . LEU A 1 188 ? -11.092 -5.409 24.474 1.00 88.12 188 LEU A CA 1
ATOM 1502 C C . LEU A 1 188 ? -11.366 -4.818 25.852 1.00 88.12 188 LEU A C 1
ATOM 1504 O O . LEU A 1 188 ? -12.421 -4.216 26.047 1.00 88.12 188 LEU A O 1
ATOM 1508 N N . ASP A 1 189 ? -10.383 -4.893 26.749 1.00 89.69 189 ASP A N 1
ATOM 1509 C CA . ASP A 1 189 ? -10.488 -4.348 28.106 1.00 89.69 189 ASP A CA 1
ATOM 1510 C C . ASP A 1 189 ? -10.731 -2.829 28.077 1.00 89.69 189 ASP A C 1
ATOM 1512 O O . ASP A 1 189 ? -11.519 -2.291 28.852 1.00 89.69 189 ASP A O 1
ATOM 1516 N N . ILE A 1 190 ? -10.082 -2.111 27.151 1.00 89.56 190 ILE A N 1
ATOM 1517 C CA . ILE A 1 190 ? -10.304 -0.670 26.968 1.00 89.56 190 ILE A CA 1
ATOM 1518 C C . ILE A 1 190 ? -11.754 -0.397 26.547 1.00 89.56 190 ILE A C 1
ATOM 1520 O O . ILE A 1 190 ? -12.382 0.502 27.105 1.00 89.56 190 ILE A O 1
ATOM 1524 N N . VAL A 1 191 ? -12.292 -1.143 25.577 1.00 87.69 191 VAL A N 1
ATOM 1525 C CA . VAL A 1 191 ? -13.685 -0.981 25.122 1.00 87.69 191 VAL A CA 1
ATOM 1526 C C . VAL A 1 191 ? -14.671 -1.303 26.243 1.00 87.69 191 VAL A C 1
ATOM 1528 O O . VAL A 1 191 ? -15.666 -0.597 26.396 1.00 87.69 191 VAL A O 1
ATOM 1531 N N . GLU A 1 192 ? -14.399 -2.329 27.047 1.00 86.56 192 GLU A N 1
ATOM 1532 C CA . GLU A 1 192 ? -15.238 -2.699 28.187 1.00 86.56 192 GLU A CA 1
ATOM 1533 C C . GLU A 1 192 ? -15.318 -1.578 29.230 1.00 86.56 192 GLU A C 1
ATOM 1535 O O . GLU A 1 192 ? -16.419 -1.197 29.627 1.00 86.56 192 GLU A O 1
ATOM 1540 N N . VAL A 1 193 ? -14.187 -0.952 29.574 1.00 89.06 193 VAL A N 1
ATOM 1541 C CA . VAL A 1 193 ? -14.173 0.223 30.462 1.00 89.06 193 VAL A CA 1
ATOM 1542 C C . VAL A 1 193 ? -15.057 1.350 29.911 1.00 89.06 193 VAL A C 1
ATOM 1544 O O . VAL A 1 193 ? -15.803 1.975 30.664 1.00 89.06 193 VAL A O 1
ATOM 1547 N N . PHE A 1 194 ? -15.033 1.602 28.597 1.00 85.19 194 PHE A N 1
ATOM 1548 C CA . PHE A 1 194 ? -15.892 2.623 27.982 1.00 85.19 194 PHE A CA 1
ATOM 1549 C C . PHE A 1 194 ? -17.383 2.272 28.012 1.00 85.19 194 PHE A C 1
ATOM 1551 O O . PHE A 1 194 ? -18.198 3.173 28.214 1.00 85.19 194 PHE A O 1
ATOM 1558 N N . LYS A 1 195 ? -17.752 0.991 27.881 1.00 83.62 195 LYS A N 1
ATOM 1559 C CA . LYS A 1 195 ? -19.150 0.549 28.040 1.00 83.62 195 LYS A CA 1
ATOM 1560 C C . LYS A 1 195 ? -19.680 0.829 29.447 1.00 83.62 195 LYS A C 1
ATOM 1562 O O . LYS A 1 195 ? -20.840 1.199 29.598 1.00 83.62 195 LYS A O 1
ATOM 1567 N N . THR A 1 196 ? -18.835 0.722 30.472 1.00 82.06 196 THR A N 1
ATOM 1568 C CA . THR A 1 196 ? -19.206 1.093 31.846 1.00 82.06 196 THR A CA 1
ATOM 1569 C C . THR A 1 196 ? -19.522 2.587 31.962 1.00 82.06 196 THR A C 1
ATOM 1571 O O . THR A 1 196 ? -20.502 2.965 32.599 1.00 82.06 196 THR A O 1
ATOM 1574 N N . TYR A 1 197 ? -18.747 3.457 31.301 1.00 78.31 197 TYR A N 1
ATOM 1575 C CA . TYR A 1 197 ? -19.024 4.900 31.291 1.00 78.31 197 TYR A CA 1
ATOM 1576 C C . TYR A 1 197 ? -20.310 5.265 30.539 1.00 78.31 197 TYR A C 1
ATOM 1578 O O . TYR A 1 197 ? -20.975 6.226 30.917 1.00 78.31 197 TYR A O 1
ATOM 1586 N N . GLU A 1 198 ? -20.700 4.504 29.517 1.00 77.50 198 GLU A N 1
ATOM 1587 C CA . GLU A 1 198 ? -21.964 4.711 28.794 1.00 77.50 198 GLU A CA 1
ATOM 1588 C C . GLU A 1 198 ? -23.189 4.590 29.723 1.00 77.50 198 GLU A C 1
ATOM 1590 O O . GLU A 1 198 ? -24.161 5.340 29.593 1.00 77.50 198 GLU A O 1
ATOM 1595 N N . GLN A 1 199 ? -23.105 3.720 30.734 1.00 75.88 199 GLN A N 1
ATOM 1596 C CA . GLN A 1 199 ? -24.148 3.542 31.750 1.00 75.88 199 GLN A CA 1
ATOM 1597 C C . GLN A 1 199 ? -24.262 4.731 32.723 1.00 75.88 199 GLN A C 1
ATOM 1599 O O . GLN A 1 199 ? -25.310 4.938 33.326 1.00 75.88 199 GLN A O 1
ATOM 1604 N N . LEU A 1 200 ? -23.208 5.542 32.877 1.00 74.62 200 LEU A N 1
ATOM 1605 C CA . LEU A 1 200 ? -23.214 6.714 33.767 1.00 74.62 200 LEU A CA 1
ATOM 1606 C C . LEU A 1 200 ? -23.888 7.942 33.143 1.00 74.62 200 LEU A C 1
ATOM 1608 O O . LEU A 1 200 ? -24.286 8.855 33.861 1.00 74.62 200 LEU A O 1
ATOM 1612 N N . TYR A 1 201 ? -24.009 7.970 31.815 1.00 68.94 201 TYR A N 1
ATOM 1613 C CA . TYR A 1 201 ? -24.618 9.072 31.063 1.00 68.94 201 TYR A CA 1
ATOM 1614 C C . TYR A 1 201 ? -25.942 8.682 30.403 1.00 68.94 201 TYR A C 1
ATOM 1616 O O . TYR A 1 201 ? -26.447 9.392 29.531 1.00 68.94 201 TYR A O 1
ATOM 1624 N N . THR A 1 202 ? -26.521 7.550 30.799 1.00 70.75 202 THR A N 1
ATOM 1625 C CA . THR A 1 202 ? -27.842 7.147 30.327 1.00 70.75 202 THR A CA 1
ATOM 1626 C C . THR A 1 202 ? -28.902 8.049 30.955 1.00 70.75 202 THR A C 1
ATOM 1628 O O . THR A 1 202 ? -28.774 8.480 32.100 1.00 70.75 202 THR A O 1
ATOM 1631 N N . ARG A 1 203 ? -29.946 8.382 30.189 1.00 71.44 203 ARG A N 1
ATOM 1632 C CA . ARG A 1 203 ? -31.026 9.264 30.644 1.00 71.44 203 ARG A CA 1
ATOM 1633 C C . ARG A 1 203 ? -31.741 8.618 31.836 1.00 71.44 203 ARG A C 1
ATOM 1635 O O . ARG A 1 203 ? -32.523 7.694 31.642 1.00 71.44 203 ARG A O 1
ATOM 1642 N N . ALA A 1 204 ? -31.447 9.093 33.040 1.00 72.75 204 ALA A N 1
ATOM 1643 C CA . ALA A 1 204 ? -32.196 8.767 34.244 1.00 72.75 204 ALA A CA 1
ATOM 1644 C C . ALA A 1 204 ? -33.429 9.674 34.350 1.00 72.75 204 ALA A C 1
ATOM 1646 O O . ALA A 1 204 ? -33.437 10.780 33.794 1.00 72.75 204 ALA A O 1
ATOM 1647 N N . ASP A 1 205 ? -34.457 9.210 35.062 1.00 76.62 205 ASP A N 1
ATOM 1648 C CA . ASP A 1 205 ? -35.571 10.071 35.445 1.00 76.62 205 ASP A CA 1
ATOM 1649 C C . ASP A 1 205 ? -35.025 11.217 36.297 1.00 76.62 205 ASP A C 1
ATOM 1651 O O . ASP A 1 205 ? -34.300 11.011 37.273 1.00 76.62 205 ASP A O 1
ATOM 1655 N N . VAL A 1 206 ? -35.313 12.441 35.863 1.00 75.88 206 VAL A N 1
ATOM 1656 C CA . VAL A 1 206 ? -34.893 13.639 36.575 1.00 75.88 206 VAL A CA 1
ATOM 1657 C C . VAL A 1 206 ? -35.923 13.892 37.661 1.00 75.88 206 VAL A C 1
ATOM 1659 O O . VAL A 1 206 ? -37.105 14.044 37.368 1.00 75.88 206 VAL A O 1
ATOM 1662 N N . ASP A 1 207 ? -35.479 13.923 38.914 1.00 83.38 207 ASP A N 1
ATOM 1663 C CA . ASP A 1 207 ? -36.317 14.386 40.014 1.00 83.38 207 ASP A CA 1
ATOM 1664 C C . ASP A 1 207 ? -36.538 15.894 39.838 1.00 83.38 207 ASP A C 1
ATOM 1666 O O . ASP A 1 207 ? -35.650 16.710 40.102 1.00 83.38 207 ASP A O 1
ATOM 1670 N N . GLU A 1 208 ? -37.716 16.246 39.321 1.00 82.25 208 GLU A N 1
ATOM 1671 C CA . GLU A 1 208 ? -38.103 17.624 39.018 1.00 82.25 208 GLU A CA 1
ATOM 1672 C C . GLU A 1 208 ? -38.059 18.514 40.272 1.00 82.25 208 GLU A C 1
ATOM 1674 O O . GLU A 1 208 ? -37.679 19.678 40.175 1.00 82.25 208 GLU A O 1
ATOM 1679 N N . GLY A 1 209 ? -38.332 17.964 41.463 1.00 82.50 209 GLY A N 1
ATOM 1680 C CA . GLY A 1 209 ? -38.271 18.703 42.727 1.00 82.50 209 GLY A CA 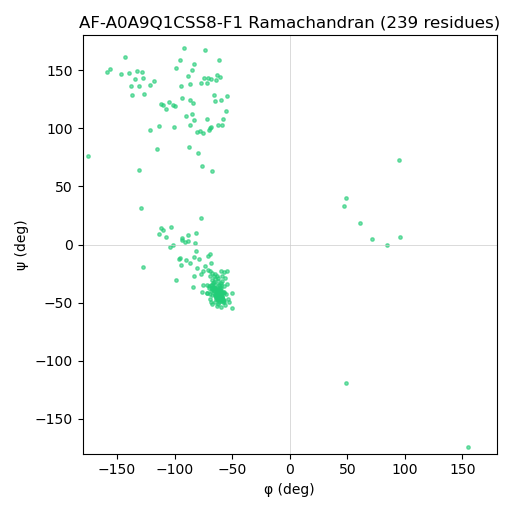1
ATOM 1681 C C . GLY A 1 209 ? -36.838 19.020 43.165 1.00 82.50 209 GLY A C 1
ATOM 1682 O O . GLY A 1 209 ? -36.537 20.143 43.578 1.00 82.50 209 GLY A O 1
ATOM 1683 N N . LEU A 1 210 ? -35.922 18.059 43.023 1.00 81.12 210 LEU A N 1
ATOM 1684 C CA . LEU A 1 210 ? -34.484 18.269 43.246 1.00 81.12 210 LEU A CA 1
ATOM 1685 C C . LEU A 1 210 ? -33.882 19.221 42.208 1.00 81.12 210 LEU A C 1
ATOM 1687 O O . LEU A 1 210 ? -33.049 20.060 42.552 1.00 81.12 210 LEU A O 1
ATOM 1691 N N . GLN A 1 211 ? -34.312 19.116 40.949 1.00 82.44 211 GLN A N 1
ATOM 1692 C CA . GLN A 1 211 ? -33.894 20.023 39.885 1.00 82.44 211 GLN A CA 1
ATOM 1693 C C . GLN A 1 211 ? -34.355 21.456 40.169 1.00 82.44 211 GLN A C 1
ATOM 1695 O O . GLN A 1 211 ? -33.559 22.386 40.040 1.00 82.44 211 GLN A O 1
ATOM 1700 N N . GLU A 1 212 ? -35.611 21.652 40.567 1.00 82.12 212 GLU A N 1
ATOM 1701 C CA . GLU A 1 212 ? -36.126 22.972 40.929 1.00 82.12 212 GLU A CA 1
ATOM 1702 C C . GLU A 1 212 ? -35.383 23.561 42.125 1.00 82.12 212 GLU A C 1
ATOM 1704 O O . GLU A 1 212 ? -34.982 24.718 42.050 1.00 82.12 212 GLU A O 1
ATOM 1709 N N . SER A 1 213 ? -35.111 22.760 43.161 1.00 86.69 213 SER A N 1
ATOM 1710 C CA . SER A 1 213 ? -34.335 23.181 44.333 1.00 86.69 213 SER A CA 1
ATOM 1711 C C . SER A 1 213 ? -32.885 23.549 43.993 1.00 86.69 213 SER A C 1
ATOM 1713 O O . SER A 1 213 ? -32.367 24.551 44.489 1.00 86.69 213 SER A O 1
ATOM 1715 N N . LEU A 1 214 ? -32.222 22.777 43.125 1.00 83.81 214 LEU A N 1
ATOM 1716 C CA . LEU A 1 214 ? -30.848 23.046 42.689 1.00 83.81 214 LEU A CA 1
ATOM 1717 C C . LEU A 1 214 ? -30.760 24.325 41.842 1.00 83.81 214 LEU A C 1
ATOM 1719 O O . LEU A 1 214 ? -29.791 25.078 41.945 1.00 83.81 214 LEU A O 1
ATOM 1723 N N . LEU A 1 215 ? -31.766 24.559 40.997 1.00 85.62 215 LEU A N 1
ATOM 1724 C CA . LEU A 1 215 ? -31.833 25.701 40.087 1.00 85.62 215 LEU A CA 1
ATOM 1725 C C . LEU A 1 215 ? -32.533 26.926 40.697 1.00 85.62 215 LEU A C 1
ATOM 1727 O O . LEU A 1 215 ? -32.683 27.926 40.000 1.00 85.62 215 LEU A O 1
ATOM 1731 N N . ASP A 1 216 ? -32.957 26.875 41.961 1.00 85.00 216 ASP A N 1
ATOM 1732 C CA . ASP A 1 216 ? -33.755 27.936 42.597 1.00 85.00 216 ASP A CA 1
ATOM 1733 C C . ASP A 1 216 ? -32.983 29.258 42.736 1.00 85.00 216 ASP A C 1
ATOM 1735 O O . ASP A 1 216 ? -33.543 30.345 42.645 1.00 85.00 216 ASP A O 1
ATOM 1739 N N . ASN A 1 217 ? -31.657 29.167 42.874 1.00 81.62 217 ASN A N 1
ATOM 1740 C CA . ASN A 1 217 ? -30.767 30.326 42.993 1.00 81.62 217 ASN A CA 1
ATOM 1741 C C . ASN A 1 217 ? -30.177 30.789 41.653 1.00 81.62 217 ASN A C 1
ATOM 1743 O O . ASN A 1 217 ? -29.317 31.670 41.627 1.00 81.62 217 ASN A O 1
ATOM 1747 N N . ILE A 1 218 ? -30.581 30.167 40.545 1.00 83.25 218 ILE A N 1
ATOM 1748 C CA . ILE A 1 218 ? -30.125 30.536 39.209 1.00 83.25 218 ILE A CA 1
ATOM 1749 C C . ILE A 1 218 ? -31.264 31.281 38.530 1.00 83.25 218 ILE A C 1
ATOM 1751 O O . ILE A 1 218 ? -32.356 30.741 38.365 1.00 83.25 218 ILE A O 1
ATOM 1755 N N . ASP A 1 219 ? -30.998 32.510 38.096 1.00 76.38 219 ASP A N 1
ATOM 1756 C CA . ASP A 1 219 ? -31.944 33.265 37.282 1.00 76.38 219 ASP A CA 1
ATOM 1757 C C . ASP A 1 219 ? -32.253 32.472 36.004 1.00 76.38 219 ASP A C 1
ATOM 1759 O O . ASP A 1 219 ? -31.424 32.333 35.101 1.00 76.38 219 ASP A O 1
ATOM 1763 N N . LYS A 1 220 ? -33.468 31.918 35.935 1.00 69.88 220 LYS A N 1
ATOM 1764 C CA . LYS A 1 220 ? -33.929 31.077 34.815 1.00 69.88 220 LYS A CA 1
ATOM 1765 C C . LYS A 1 220 ? -34.132 31.891 33.528 1.00 69.88 220 LYS A C 1
ATOM 1767 O O . LYS A 1 220 ? -34.354 31.322 32.460 1.00 69.88 220 LYS A O 1
ATOM 1772 N N . THR A 1 221 ? -34.037 33.217 33.616 1.00 68.88 221 THR A N 1
ATOM 1773 C CA . THR A 1 221 ? -34.098 34.160 32.499 1.00 68.88 221 THR A CA 1
ATOM 1774 C C . THR A 1 221 ? -32.732 34.805 32.252 1.00 68.88 221 THR A C 1
ATOM 1776 O O . THR A 1 221 ? -32.239 35.507 33.134 1.00 68.88 221 THR A O 1
ATOM 1779 N N . PRO A 1 222 ? -32.130 34.648 31.057 1.00 59.56 222 PRO A N 1
ATOM 1780 C CA . PRO A 1 222 ? -30.936 35.407 30.707 1.00 59.56 222 PRO A CA 1
ATOM 1781 C C . PRO A 1 222 ? -31.253 36.908 30.674 1.00 59.56 222 PRO A C 1
ATOM 1783 O O . PRO A 1 222 ? -32.353 37.316 30.283 1.00 59.56 222 PRO A O 1
ATOM 1786 N N . SER A 1 223 ? -30.288 37.743 31.065 1.00 61.06 223 SER A N 1
ATOM 1787 C CA . SER A 1 223 ? -30.428 39.196 30.967 1.00 61.06 223 SER A CA 1
ATOM 1788 C C . SER A 1 223 ? -30.639 39.604 29.504 1.00 61.06 223 SER A C 1
ATOM 1790 O O . SER A 1 223 ? -30.079 39.005 28.582 1.00 61.06 223 SER A O 1
ATOM 1792 N N . LYS A 1 224 ? -31.463 40.636 29.264 1.00 59.75 224 LYS A N 1
ATOM 1793 C CA . LYS A 1 224 ? -31.826 41.091 27.905 1.00 59.75 224 LYS A CA 1
ATOM 1794 C C . LYS A 1 224 ? -30.611 41.402 27.014 1.00 59.75 224 LYS A C 1
ATOM 1796 O O . LYS A 1 224 ? -30.731 41.317 25.799 1.00 59.75 224 LYS A O 1
ATOM 1801 N N . GLU A 1 225 ? -29.456 41.698 27.605 1.00 58.16 225 GLU A N 1
ATOM 1802 C CA . GLU A 1 225 ? -28.198 41.998 26.910 1.00 58.16 225 GLU A CA 1
ATOM 1803 C C . GLU A 1 225 ? -27.501 40.753 26.321 1.00 58.16 225 GLU A C 1
ATOM 1805 O O . GLU A 1 225 ? -26.752 40.872 25.356 1.00 58.16 225 GLU A O 1
ATOM 1810 N N . GLN A 1 226 ? -27.762 39.543 26.834 1.00 52.28 226 GLN A N 1
ATOM 1811 C CA . GLN A 1 226 ? -27.115 38.308 26.359 1.00 52.28 226 GLN A CA 1
ATOM 1812 C C . GLN A 1 226 ? -27.830 37.645 25.169 1.00 52.28 226 GLN A C 1
ATOM 1814 O O . GLN A 1 226 ? -27.231 36.822 24.473 1.00 52.28 226 GLN A O 1
ATOM 1819 N N . ASN A 1 227 ? -29.085 38.016 24.894 1.00 51.47 227 ASN A N 1
ATOM 1820 C CA . ASN A 1 227 ? -29.849 37.459 23.772 1.00 51.47 227 ASN A CA 1
ATOM 1821 C C . ASN A 1 227 ? -29.395 37.982 22.399 1.00 51.47 227 ASN A C 1
ATOM 1823 O O . ASN A 1 227 ? -29.648 37.318 21.395 1.00 51.47 227 ASN A O 1
ATOM 1827 N N . ASP A 1 228 ? -28.672 39.104 22.341 1.00 51.16 228 ASP A N 1
ATOM 1828 C CA . ASP A 1 228 ? -28.193 39.680 21.074 1.00 51.16 228 ASP A CA 1
ATOM 1829 C C . ASP A 1 228 ? -26.891 39.042 20.552 1.00 51.16 228 ASP A C 1
ATOM 1831 O O . ASP A 1 228 ? -26.511 39.243 19.399 1.00 51.16 228 ASP A O 1
ATOM 1835 N N . VAL A 1 229 ? -26.210 38.217 21.358 1.00 53.62 229 VAL A N 1
ATOM 1836 C CA . VAL A 1 229 ? -24.934 37.589 20.959 1.00 53.62 229 VAL A CA 1
ATOM 1837 C C . VAL A 1 229 ? -25.136 36.225 20.278 1.00 53.62 229 VAL A C 1
ATOM 1839 O O . VAL A 1 229 ? -24.222 35.722 19.631 1.00 53.62 229 VAL A O 1
ATOM 1842 N N . ARG A 1 230 ? -26.329 35.614 20.344 1.00 46.44 230 ARG A N 1
ATOM 1843 C CA . ARG A 1 230 ? -26.528 34.211 19.918 1.00 46.44 230 ARG A CA 1
ATOM 1844 C C . ARG A 1 230 ? -27.207 33.992 18.558 1.00 46.44 230 ARG A C 1
ATOM 1846 O O . ARG A 1 230 ? -27.577 32.862 18.253 1.00 46.44 230 ARG A O 1
ATOM 1853 N N . CYS A 1 231 ? -27.303 35.028 17.720 1.00 44.09 231 CYS A N 1
ATOM 1854 C CA . CYS A 1 231 ? -27.824 34.934 16.344 1.00 44.09 231 CYS A CA 1
ATOM 1855 C C . CYS A 1 231 ? -26.904 35.569 15.283 1.00 44.09 231 CYS A C 1
ATOM 1857 O O . CYS A 1 231 ? -27.371 36.055 14.253 1.00 44.09 231 CYS A O 1
ATOM 1859 N N . ARG A 1 232 ? -25.585 35.549 15.490 1.00 43.09 232 ARG A N 1
ATOM 1860 C CA . ARG A 1 232 ? -24.615 35.657 14.393 1.00 43.09 232 ARG A CA 1
ATOM 1861 C C . ARG A 1 232 ? -23.669 34.469 14.504 1.00 43.09 232 ARG A C 1
ATOM 1863 O O . ARG A 1 232 ? -23.174 34.191 15.584 1.00 43.09 232 ARG A O 1
ATOM 1870 N N . ASP A 1 233 ? -23.493 33.772 13.388 1.00 45.16 233 ASP A N 1
ATOM 1871 C CA . ASP A 1 233 ? -22.595 32.627 13.177 1.00 45.16 233 ASP A CA 1
ATOM 1872 C C . ASP A 1 233 ? -23.222 31.238 13.355 1.00 45.16 233 ASP A C 1
ATOM 1874 O O . ASP A 1 233 ? -22.922 30.498 14.285 1.00 45.16 233 ASP A O 1
ATOM 1878 N N . THR A 1 234 ? -24.063 30.840 12.392 1.00 39.28 234 THR A N 1
ATOM 1879 C CA . THR A 1 234 ? -23.853 29.606 11.593 1.00 39.28 234 THR A CA 1
ATOM 1880 C C . THR A 1 234 ? -24.917 29.475 10.495 1.00 39.28 234 THR A C 1
ATOM 1882 O O . THR A 1 234 ? -25.822 28.649 10.553 1.00 39.28 234 THR A O 1
ATOM 1885 N N . VAL A 1 235 ? -24.777 30.259 9.421 1.00 37.00 235 VAL A N 1
ATOM 1886 C CA . VAL A 1 235 ? -25.278 29.834 8.104 1.00 37.00 235 VAL A CA 1
ATOM 1887 C C . VAL A 1 235 ? -24.151 29.031 7.459 1.00 37.00 235 VAL A C 1
ATOM 1889 O O . VAL A 1 235 ? -23.338 29.570 6.717 1.00 37.00 235 VAL A O 1
ATOM 1892 N N . PHE A 1 236 ? -24.056 27.739 7.780 1.00 35.16 236 PHE A N 1
ATOM 1893 C CA . PHE A 1 236 ? -23.336 26.808 6.912 1.00 35.16 236 PHE A CA 1
ATOM 1894 C C . PHE A 1 236 ? -24.289 26.430 5.782 1.00 35.16 236 PHE A C 1
ATOM 1896 O O . PHE A 1 236 ? -25.167 25.577 5.925 1.00 35.16 236 PHE A O 1
ATOM 1903 N N . SER A 1 237 ? -24.136 27.121 4.658 1.00 37.03 237 SER A N 1
ATOM 1904 C CA . SER A 1 237 ? -24.707 26.736 3.378 1.00 37.03 237 SER A CA 1
ATOM 1905 C C . SER A 1 237 ? -24.259 25.313 3.032 1.00 37.03 237 SER A C 1
ATOM 1907 O O . SER A 1 237 ? -23.085 25.041 2.787 1.00 37.03 237 SER A O 1
ATOM 1909 N N . ARG A 1 238 ? -25.216 24.381 2.983 1.00 36.44 238 ARG A N 1
ATOM 1910 C CA . ARG A 1 238 ? -25.069 23.164 2.183 1.00 36.44 238 ARG A CA 1
ATOM 1911 C C . ARG A 1 238 ? -25.133 23.583 0.719 1.00 36.44 238 ARG A C 1
ATOM 1913 O O . ARG A 1 238 ? -26.220 23.776 0.186 1.00 36.44 238 ARG A O 1
ATOM 1920 N N . THR A 1 239 ? -23.988 23.733 0.069 1.00 36.59 239 THR A N 1
ATOM 1921 C CA . THR A 1 239 ? -23.932 23.675 -1.393 1.00 36.59 239 THR A CA 1
ATOM 1922 C C . THR A 1 239 ? -23.854 22.214 -1.801 1.00 36.59 239 THR A C 1
ATOM 1924 O O . THR A 1 239 ? -22.838 21.552 -1.597 1.00 36.59 239 THR A O 1
ATOM 1927 N N . SER A 1 240 ? -24.962 21.726 -2.342 1.00 36.75 240 SER A N 1
ATOM 1928 C CA . SER A 1 240 ? -24.996 20.580 -3.239 1.00 36.75 240 SER A CA 1
ATOM 1929 C C . SER A 1 240 ? -24.272 20.953 -4.535 1.00 36.75 240 SER A C 1
ATOM 1931 O O . SER A 1 240 ? -24.586 21.983 -5.134 1.00 36.75 240 SER A O 1
ATOM 1933 N N . GLY A 1 241 ? -23.324 20.115 -4.940 1.00 37.59 241 GLY A N 1
ATOM 1934 C CA . GLY A 1 241 ? -22.588 20.152 -6.200 1.00 37.59 241 GLY A CA 1
ATOM 1935 C C . GLY A 1 241 ? -21.775 18.878 -6.316 1.00 37.59 241 GLY A C 1
ATOM 1936 O O . GLY A 1 241 ? -20.942 18.664 -5.409 1.00 37.59 241 GL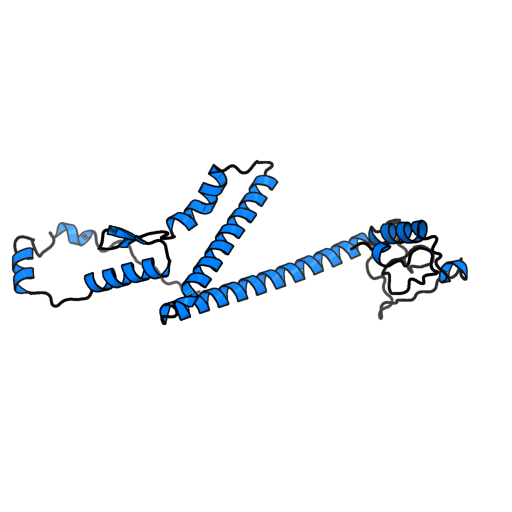Y A O 1
#

Mean predicted aligned error: 17.82 Å

InterPro domains:
  IPR036691 Endonuclease/exonuclease/phosphatase superfamily [G3DSA:3.60.10.10] (3-111)
  IPR036691 Endonuclease/exonuclease/phosphatase superfamily [SSF56219] (6-86)